Protein 3OZQ (pdb70)

Solvent-accessible surface area: 16164 Å² total; per-residue (Å²): 29,42,136,119,153,132,93,14,22,91,12,2,33,66,14,0,13,46,0,0,81,16,0,39,138,63,33,160,28,29,0,1,0,0,0,1,1,6,5,2,2,2,1,0,1,4,23,0,4,120,58,101,3,14,80,33,0,72,106,14,11,152,11,38,45,66,73,97,46,0,44,24,10,0,95,57,12,39,65,83,9,91,50,174,72,2,46,19,51,40,1,6,0,0,0,0,55,65,107,50,88,11,99,142,139,7,59,121,35,0,91,92,22,2,41,10,59,7,64,48,12,67,8,86,112,84,100,96,2,3,152,77,0,14,52,35,0,36,100,77,0,89,115,95,1,83,105,6,2,75,36,142,56,1,68,132,110,4,48,0,0,1,0,1,0,0,5,6,36,0,64,2,96,43,34,4,26,78,119,106,32,140,109,16,78,0,41,60,29,72,205,89,80,35,99,2,49,6,0,42,12,77,123,45,130,3,31,1,63,66,14,160,114,10,74,1,53,1,1,28,3,24,3,62,41,61,2,5,0,0,0,0,10,4,71,122,54,102,9,14,102,52,1,13,79,63,1,76,101,0,9,86,118,43,121,38,81,126,59,53,0,31,2,6,2,1,65,8,127,8,104,7,65,5,65,0,59,108,3,3,76,135,51,25,0,99,55,0,16,29,132,104,0,18,3,24,13,0,1,15,125,125,36,45,1,5,1,20,28,6,17,1,30,1,11,8,45,1,23,27,19,0,0,41,16,84,106,59,128,147,139,103,202,155,34,72,93,1,78,3,33,10,8,0,0,0,7,0,42,1,122,48,6,2,0,3,0,0,16,0,28,50,18,150

InterPro domains:
  IPR000215 Serpin family [PTHR11461] (23-386)
  IPR023795 Serpin, conserved site [PS00284] (363-373)
  IPR023796 Serpin domain [PF00079] (27-386)
  IPR023796 Serpin domain [SM00093] (33-388)
  IPR036186 Serpin superfamily [SSF56574] (22-386)
  IPR042178 Serpin superfamily, domain 1 [G3DSA:3.30.497.10] (51-331)
  IPR042185 Serpin superfamily, domain 2 [G3DSA:2.30.39.10] (26-332)
  IPR042185 Serpin superfamily, domain 2 [G3DSA:2.30.39.10] (349-389)

CATH classification: 2.30.39.10 (+1 more: 3.30.497.10)

Structure (mmCIF, N/CA/C/O backbone):
data_3OZQ
#
_entry.id   3OZQ
#
_cell.length_a   66.061
_cell.length_b   42.561
_cell.length_c   66.178
_cell.angle_alpha   90.00
_cell.angle_beta   105.16
_cell.angle_gamma   90.00
#
_symmetry.space_group_name_H-M   'P 1 21 1'
#
loop_
_entity.id
_entity.type
_entity.pdbx_description
1 polymer Serpin48
2 water water
#
loop_
_atom_site.group_PDB
_atom_site.id
_atom_site.type_symbol
_atom_site.label_atom_id
_atom_site.label_alt_id
_atom_site.label_comp_id
_atom_site.label_asym_id
_atom_site.label_entity_id
_atom_site.label_seq_id
_atom_site.pdbx_PDB_ins_code
_atom_site.Cartn_x
_atom_site.Cartn_y
_atom_site.Cartn_z
_atom_site.occupancy
_atom_site.B_iso_or_equiv
_atom_site.auth_seq_id
_atom_site.auth_comp_id
_atom_site.auth_asym_id
_atom_site.auth_atom_id
_atom_site.pdbx_PDB_model_num
ATOM 1 N N . GLY A 1 1 ? 3.561 -489.734 -2.144 1.00 67.72 14 GLY A N 1
ATOM 2 C CA . GLY A 1 1 ? 2.564 -490.393 -1.321 1.00 60.09 14 GLY A CA 1
ATOM 3 C C . GLY A 1 1 ? 1.459 -490.935 -2.194 1.00 60.09 14 GLY A C 1
ATOM 4 O O . GLY A 1 1 ? 1.479 -492.112 -2.550 1.00 59.24 14 GLY A O 1
ATOM 5 N N . HIS A 1 2 ? 0.482 -490.082 -2.506 1.00 53.65 15 HIS A N 1
ATOM 6 C CA . HIS A 1 2 ? -0.335 -490.280 -3.695 1.00 63.10 15 HIS A CA 1
ATOM 7 C C . HIS A 1 2 ? 0.203 -489.436 -4.868 1.00 63.28 15 HIS A C 1
ATOM 8 O O . HIS A 1 2 ? 0.543 -488.261 -4.725 1.00 65.79 15 HIS A O 1
ATOM 15 N N . MET A 1 3 ? 0.227 -490.053 -6.037 1.00 62.77 16 MET A N 1
ATOM 16 C CA . MET A 1 3 ? 1.207 -489.755 -7.067 1.00 62.64 16 MET A CA 1
ATOM 17 C C . MET A 1 3 ? 0.746 -488.870 -8.218 1.00 65.39 16 MET A C 1
ATOM 18 O O . MET A 1 3 ? 1.574 -488.430 -9.021 1.00 63.35 16 MET A O 1
ATOM 23 N N . GLU A 1 4 ? -0.555 -488.607 -8.307 1.00 64.88 17 GLU A N 1
ATOM 24 C CA . GLU A 1 4 ? -1.088 -487.844 -9.434 1.00 65.38 17 GLU A CA 1
ATOM 25 C C . GLU A 1 4 ? -0.318 -486.551 -9.678 1.00 74.14 17 GLU A C 1
ATOM 26 O O . GLU A 1 4 ? -0.426 -485.951 -10.746 1.00 75.50 17 GLU A O 1
ATOM 32 N N . ASP A 1 5 ? 0.461 -486.136 -8.682 1.00 78.51 18 ASP A N 1
ATOM 33 C CA . ASP A 1 5 ? 1.346 -484.979 -8.805 1.00 79.17 18 ASP A CA 1
ATOM 34 C C . ASP A 1 5 ? 2.274 -484.856 -7.601 1.00 77.26 18 ASP A C 1
ATOM 35 O O . ASP A 1 5 ? 3.481 -485.076 -7.709 1.00 76.62 18 ASP A O 1
ATOM 40 N N . GLN A 1 9 ? 9.086 -485.015 -3.735 1.00 76.58 22 GLN A N 1
ATOM 41 C CA . GLN A 1 9 ? 7.678 -484.953 -3.363 1.00 77.52 22 GLN A CA 1
ATOM 42 C C . GLN A 1 9 ? 7.428 -483.678 -2.577 1.00 75.62 22 GLN A C 1
ATOM 43 O O . GLN A 1 9 ? 8.362 -483.099 -2.020 1.00 76.14 22 GLN A O 1
ATOM 49 N N . GLU A 1 10 ? 6.168 -483.264 -2.492 1.00 73.63 23 GLU A N 1
ATOM 50 C CA . GLU A 1 10 ? 5.856 -481.984 -1.874 1.00 72.68 23 GLU A CA 1
ATOM 51 C C . GLU A 1 10 ? 5.206 -482.092 -0.501 1.00 71.71 23 GLU A C 1
ATOM 52 O O . GLU A 1 10 ? 4.833 -481.075 0.095 1.00 72.46 23 GLU A O 1
ATOM 58 N N . PHE A 1 11 ? 5.041 -483.309 0.005 1.00 67.47 24 PHE A N 1
ATOM 59 C CA . PHE A 1 11 ? 4.716 -483.437 1.421 1.00 65.78 24 PHE A CA 1
ATOM 60 C C . PHE A 1 11 ? 6.014 -483.401 2.226 1.00 61.65 24 PHE A C 1
ATOM 61 O O . PHE A 1 11 ? 6.115 -482.657 3.205 1.00 59.41 24 PHE A O 1
ATOM 69 N N . PRO A 1 12 ? 7.013 -484.199 1.810 1.00 60.71 25 PRO A N 1
ATOM 70 C CA . PRO A 1 12 ? 8.350 -484.056 2.387 1.00 60.27 25 PRO A CA 1
ATOM 71 C C . PRO A 1 12 ? 8.799 -482.606 2.306 1.00 59.14 25 PRO A C 1
ATOM 72 O O . PRO A 1 12 ? 9.473 -482.107 3.204 1.00 54.53 25 PRO A O 1
ATOM 76 N N . ASN A 1 13 ? 8.395 -481.930 1.239 1.00 61.08 26 ASN A N 1
ATOM 77 C CA . ASN A 1 13 ? 8.765 -480.539 1.026 1.00 62.17 26 ASN A CA 1
ATOM 78 C C . ASN A 1 13 ? 8.015 -479.579 1.954 1.00 58.90 26 ASN A C 1
ATOM 79 O O . ASN A 1 13 ? 8.582 -478.590 2.420 1.00 58.40 26 ASN A O 1
ATOM 84 N N . ALA A 1 14 ? 6.742 -479.867 2.219 1.00 56.61 27 ALA A N 1
ATOM 85 C CA . ALA A 1 14 ? 5.934 -479.015 3.092 1.00 56.07 27 ALA A CA 1
ATOM 86 C C . ALA A 1 14 ? 6.418 -479.061 4.540 1.00 49.19 27 ALA A C 1
ATOM 87 O O . ALA A 1 14 ? 6.376 -478.059 5.250 1.00 47.80 27 ALA A O 1
ATOM 89 N N . VAL A 1 15 ? 6.878 -480.231 4.965 1.00 48.90 28 VAL A N 1
ATOM 90 C CA . VAL A 1 15 ? 7.431 -480.409 6.298 1.00 43.64 28 VAL A CA 1
ATOM 91 C C . VAL A 1 15 ? 8.688 -479.556 6.472 1.00 47.72 28 VAL A C 1
ATOM 92 O O . VAL A 1 15 ? 8.870 -478.885 7.498 1.00 42.81 28 VAL A O 1
ATOM 96 N N . ASN A 1 16 ? 9.548 -479.585 5.460 1.00 40.80 29 ASN A N 1
ATOM 97 C CA . ASN A 1 16 ? 10.817 -478.874 5.521 1.00 44.78 29 ASN A CA 1
ATOM 98 C C . ASN A 1 16 ? 10.634 -477.374 5.630 1.00 44.75 29 ASN A C 1
ATOM 99 O O . ASN A 1 16 ? 11.417 -476.704 6.293 1.00 45.48 29 ASN A O 1
ATOM 104 N N . SER A 1 17 ? 9.599 -476.840 4.991 1.00 45.65 30 SER A N 1
ATOM 105 C CA . SER A 1 17 ? 9.330 -475.414 5.113 1.00 43.75 30 SER A CA 1
ATOM 106 C C . SER A 1 17 ? 8.587 -475.109 6.420 1.00 43.65 30 SER A C 1
ATOM 107 O O . SER A 1 17 ? 8.706 -474.013 6.975 1.00 43.92 30 SER A O 1
ATOM 110 N N . PHE A 1 18 ? 7.834 -476.091 6.905 1.00 40.31 31 PHE A N 1
ATOM 111 C CA . PHE A 1 18 ? 7.133 -475.995 8.186 1.00 44.45 31 PHE A CA 1
ATOM 112 C C . PHE A 1 18 ? 8.146 -475.926 9.323 1.00 39.37 31 PHE A C 1
ATOM 113 O O . PHE A 1 18 ? 7.934 -475.248 10.332 1.00 37.22 31 PHE A O 1
ATOM 121 N N . THR A 1 19 ? 9.265 -476.617 9.131 1.00 40.38 32 THR A N 1
ATOM 122 C CA . THR A 1 19 ? 10.259 -476.805 10.188 1.00 37.52 32 THR A CA 1
ATOM 123 C C . THR A 1 19 ? 10.826 -475.505 10.766 1.00 37.16 32 THR A C 1
ATOM 124 O O . THR A 1 19 ? 10.799 -475.308 11.988 1.00 34.09 32 THR A O 1
ATOM 128 N N . PRO A 1 20 ? 11.333 -474.610 9.900 1.00 37.68 33 PRO A N 1
ATOM 129 C CA . PRO A 1 20 ? 11.860 -473.336 10.399 1.00 38.45 33 PRO A CA 1
ATOM 130 C C . PRO A 1 20 ? 10.788 -472.463 11.021 1.00 43.01 33 PRO A C 1
ATOM 131 O O . PRO A 1 20 ? 11.101 -471.732 11.956 1.00 43.62 33 PRO A O 1
ATOM 135 N N . SER A 1 21 ? 9.558 -472.530 10.511 1.00 39.76 34 SER A N 1
ATOM 136 C CA . SER A 1 21 ? 8.468 -471.763 11.092 1.00 43.01 34 SER A CA 1
ATOM 137 C C . SER A 1 21 ? 8.218 -472.253 12.511 1.00 42.90 34 SER A C 1
ATOM 138 O O . SER A 1 21 ? 8.030 -471.459 13.418 1.00 42.08 34 SER A O 1
ATOM 141 N N . VAL A 1 22 ? 8.226 -473.569 12.696 1.00 39.98 35 VAL A N 1
ATOM 142 C CA . VAL A 1 22 ? 8.063 -474.137 14.029 1.00 37.61 35 VAL A CA 1
ATOM 143 C C . VAL A 1 22 ? 9.214 -473.753 14.957 1.00 38.19 35 VAL A C 1
ATOM 144 O O . VAL A 1 22 ? 8.983 -473.313 16.088 1.00 38.38 35 VAL A O 1
ATOM 148 N N . TYR A 1 23 ? 10.451 -473.894 14.469 1.00 37.38 36 TYR A N 1
ATOM 149 C CA . TYR A 1 23 ? 11.633 -473.565 15.256 1.00 38.75 36 TYR A CA 1
ATOM 150 C C . TYR A 1 23 ? 11.515 -472.131 15.778 1.00 43.15 36 TYR A C 1
ATOM 151 O O . TYR A 1 23 ? 11.721 -471.875 16.966 1.00 37.20 36 TYR A O 1
ATOM 160 N N . LYS A 1 24 ? 11.162 -471.202 14.891 1.00 40.99 37 LYS A N 1
ATOM 161 C CA . LYS A 1 24 ? 11.081 -469.782 15.249 1.00 42.10 37 LYS A CA 1
ATOM 162 C C . LYS A 1 24 ? 10.096 -469.547 16.377 1.00 42.88 37 LYS A C 1
ATOM 163 O O . LYS A 1 24 ? 10.321 -468.721 17.254 1.00 46.30 37 LYS A O 1
ATOM 169 N N . GLU A 1 25 ? 8.993 -470.280 16.351 1.00 41.69 38 GLU A N 1
ATOM 170 C CA . GLU A 1 25 ? 8.003 -470.177 17.411 1.00 42.24 38 GLU A CA 1
ATOM 171 C C . GLU A 1 25 ? 8.511 -470.785 18.715 1.00 41.28 38 GLU A C 1
ATOM 172 O O . GLU A 1 25 ? 8.420 -470.164 19.772 1.00 43.38 38 GLU A O 1
ATOM 178 N N . VAL A 1 26 ? 9.060 -471.994 18.641 1.00 38.82 39 VAL A N 1
ATOM 179 C CA . VAL A 1 26 ? 9.490 -472.686 19.857 1.00 42.39 39 VAL A CA 1
ATOM 180 C C . VAL A 1 26 ? 10.538 -471.889 20.624 1.00 41.26 39 VAL A C 1
ATOM 181 O O . VAL A 1 26 ? 10.516 -471.842 21.855 1.00 44.91 39 VAL A O 1
ATOM 185 N N . LEU A 1 27 ? 11.443 -471.265 19.878 1.00 40.61 40 LEU A N 1
ATOM 186 C CA . LEU A 1 27 ? 12.444 -470.359 20.421 1.00 43.68 40 LEU A CA 1
ATOM 187 C C . LEU A 1 27 ? 11.871 -469.399 21.450 1.00 46.37 40 LEU A C 1
ATOM 188 O O . LEU A 1 27 ? 12.501 -469.127 22.470 1.00 53.80 40 LEU A O 1
ATOM 193 N N . LYS A 1 28 ? 10.687 -468.867 21.161 1.00 44.73 41 LYS A N 1
ATOM 194 C CA . LYS A 1 28 ? 10.069 -467.844 21.995 1.00 47.66 41 LYS A CA 1
ATOM 195 C C . LYS A 1 28 ? 9.909 -468.293 23.435 1.00 51.93 41 LYS A C 1
ATOM 196 O O . LYS A 1 28 ? 10.053 -467.496 24.356 1.00 57.51 41 LYS A O 1
ATOM 202 N N . THR A 1 29 ? 9.611 -469.571 23.624 1.00 47.39 42 THR A N 1
ATOM 203 C CA . THR A 1 29 ? 9.360 -470.099 24.956 1.00 49.68 42 THR A CA 1
ATOM 204 C C . THR A 1 29 ? 10.552 -470.898 25.492 1.00 49.23 42 THR A C 1
ATOM 205 O O . THR A 1 29 ? 10.709 -471.060 26.702 1.00 50.65 42 THR A O 1
ATOM 209 N N . GLU A 1 30 ? 11.395 -471.398 24.598 1.00 41.79 43 GLU A N 1
ATOM 210 C CA . GLU A 1 30 ? 12.596 -472.113 25.035 1.00 47.37 43 GLU A CA 1
ATOM 211 C C . GLU A 1 30 ? 13.809 -471.176 25.109 1.00 49.83 43 GLU A C 1
ATOM 212 O O . GLU A 1 30 ? 14.135 -470.489 24.141 1.00 56.52 43 GLU A O 1
ATOM 218 N N . LYS A 1 31 ? 14.469 -471.152 26.260 1.00 45.65 44 LYS A N 1
ATOM 219 C CA . LYS A 1 31 ? 15.548 -470.199 26.507 1.00 52.67 44 LYS A CA 1
ATOM 220 C C . LYS A 1 31 ? 16.958 -470.799 26.439 1.00 52.83 44 LYS A C 1
ATOM 221 O O . LYS A 1 31 ? 17.947 -470.080 26.533 1.00 53.89 44 LYS A O 1
ATOM 227 N N . ALA A 1 32 ? 17.043 -472.114 26.299 1.00 45.37 45 ALA A N 1
ATOM 228 C CA . ALA A 1 32 ? 18.323 -472.786 26.185 1.00 42.03 45 ALA A CA 1
ATOM 229 C C . ALA A 1 32 ? 18.214 -473.871 25.120 1.00 37.52 45 ALA A C 1
ATOM 230 O O . ALA A 1 32 ? 17.763 -473.603 24.006 1.00 41.39 45 ALA A O 1
ATOM 232 N N . ASN A 1 33 ? 18.621 -475.090 25.441 1.00 37.06 46 ASN A N 1
ATOM 233 C CA . ASN A 1 33 ? 18.536 -476.152 24.452 1.00 37.35 46 ASN A CA 1
ATOM 234 C C . ASN A 1 33 ? 17.084 -476.532 24.217 1.00 34.23 46 ASN A C 1
ATOM 235 O O . ASN A 1 33 ? 16.245 -476.437 25.117 1.00 35.77 46 ASN A O 1
ATOM 240 N N . PHE A 1 34 ? 16.778 -476.930 22.986 1.00 34.30 47 PHE A N 1
ATOM 241 C CA . PHE A 1 34 ? 15.516 -477.589 22.733 1.00 28.53 47 PHE A CA 1
ATOM 242 C C . PHE A 1 34 ? 15.584 -478.565 21.550 1.00 29.94 47 PHE A C 1
ATOM 243 O O . PHE A 1 34 ? 16.540 -478.555 20.741 1.00 27.02 47 PHE A O 1
ATOM 251 N N . LEU A 1 35 ? 14.557 -479.412 21.496 1.00 30.14 48 LEU A N 1
ATOM 252 C CA . LEU A 1 35 ? 14.365 -480.395 20.436 1.00 34.34 48 LEU A CA 1
ATOM 253 C C . LEU A 1 35 ? 12.882 -480.380 20.080 1.00 31.97 48 LEU A C 1
ATOM 254 O O . LEU A 1 35 ? 12.033 -480.341 20.969 1.00 30.00 48 LEU A O 1
ATOM 259 N N . VAL A 1 36 ? 12.578 -480.372 18.781 1.00 29.81 49 VAL A N 1
ATOM 260 C CA . VAL A 1 36 ? 11.208 -480.391 18.302 1.00 27.77 49 VAL A CA 1
ATOM 261 C C . VAL A 1 36 ? 11.081 -481.224 17.021 1.00 27.70 49 VAL A C 1
ATOM 262 O O . VAL A 1 36 ? 12.028 -481.316 16.237 1.00 26.21 49 VAL A O 1
ATOM 266 N N . SER A 1 37 ? 9.923 -481.863 16.844 1.00 28.80 50 SER A N 1
ATOM 267 C CA . SER A 1 37 ? 9.618 -482.562 15.604 1.00 32.52 50 SER A CA 1
ATOM 268 C C . SER A 1 37 ? 8.434 -481.910 14.906 1.00 28.93 50 SER A C 1
ATOM 269 O O . SER A 1 37 ? 7.277 -482.277 15.143 1.00 30.57 50 SER A O 1
ATOM 272 N N . PRO A 1 38 ? 8.715 -480.924 14.047 1.00 30.97 51 PRO A N 1
ATOM 273 C CA . PRO A 1 38 ? 7.608 -480.361 13.260 1.00 31.07 51 PRO A CA 1
ATOM 274 C C . PRO A 1 38 ? 6.911 -481.441 12.427 1.00 31.44 51 PRO A C 1
ATOM 275 O O . PRO A 1 38 ? 5.669 -481.454 12.309 1.00 31.84 51 PRO A O 1
ATOM 279 N N . PHE A 1 39 ? 7.692 -482.365 11.882 1.00 32.73 52 PHE A N 1
ATOM 280 C CA . PHE A 1 39 ? 7.117 -483.456 11.091 1.00 29.47 52 PHE A CA 1
ATOM 281 C C . PHE A 1 39 ? 6.065 -484.239 11.872 1.00 32.46 52 PHE A C 1
ATOM 282 O O . PHE A 1 39 ? 4.927 -484.390 11.423 1.00 30.42 52 PHE A O 1
ATOM 290 N N . SER A 1 40 ? 6.442 -484.745 13.049 1.00 31.70 53 SER A N 1
ATOM 291 C CA . SER A 1 40 ? 5.532 -485.600 13.805 1.00 29.35 53 SER A CA 1
ATOM 292 C C . SER A 1 40 ? 4.259 -484.842 14.219 1.00 30.78 53 SER A C 1
ATOM 293 O O . SER A 1 40 ? 3.133 -485.348 14.083 1.00 29.20 53 SER A O 1
ATOM 296 N N . ALA A 1 41 ? 4.442 -483.625 14.721 1.00 31.67 54 ALA A N 1
ATOM 297 C CA . ALA A 1 41 ? 3.316 -482.782 15.066 1.00 31.98 54 ALA A CA 1
ATOM 298 C C . ALA A 1 41 ? 2.409 -482.652 13.837 1.00 33.30 54 ALA A C 1
ATOM 299 O O . ALA A 1 41 ? 1.177 -482.715 13.942 1.00 32.45 54 ALA A O 1
ATOM 301 N N . ALA A 1 42 ? 3.028 -482.475 12.673 1.00 31.90 55 ALA A N 1
ATOM 302 C CA . ALA A 1 42 ? 2.293 -482.289 11.426 1.00 33.10 55 ALA A CA 1
ATOM 303 C C . ALA A 1 42 ? 1.424 -483.498 11.095 1.00 32.64 55 ALA A C 1
ATOM 304 O O . ALA A 1 42 ? 0.282 -483.346 10.681 1.00 31.67 55 ALA A O 1
ATOM 306 N N . THR A 1 43 ? 1.954 -484.703 11.275 1.00 30.28 56 THR A N 1
ATOM 307 C CA . THR A 1 43 ? 1.138 -485.886 11.024 1.00 33.17 56 THR A CA 1
ATOM 308 C C . THR A 1 43 ? -0.043 -486.036 12.009 1.00 34.49 56 THR A C 1
ATOM 309 O O . THR A 1 43 ? -1.103 -486.579 11.674 1.00 32.64 56 THR A O 1
ATOM 313 N N . LEU A 1 44 ? 0.151 -485.581 13.239 1.00 30.58 57 LEU A N 1
ATOM 314 C CA . LEU A 1 44 ? -0.908 -485.676 14.228 1.00 34.03 57 LEU A CA 1
ATOM 315 C C . LEU A 1 44 ? -2.000 -484.671 13.900 1.00 33.14 57 LEU A C 1
ATOM 316 O O . LEU A 1 44 ? -3.195 -484.989 13.893 1.00 32.85 57 LEU A O 1
ATOM 321 N N . LEU A 1 45 ? -1.585 -483.457 13.579 1.00 34.88 58 LEU A N 1
ATOM 322 C CA . LEU A 1 45 ? -2.537 -482.424 13.219 1.00 34.00 58 LEU A CA 1
ATOM 323 C C . LEU A 1 45 ? -3.299 -482.804 11.936 1.00 39.58 58 LEU A C 1
ATOM 324 O O . LEU A 1 45 ? -4.463 -482.443 11.759 1.00 35.15 58 LEU A O 1
ATOM 329 N N . ALA A 1 46 ? -2.627 -483.512 11.028 1.00 37.94 59 ALA A N 1
ATOM 330 C CA . ALA A 1 46 ? -3.297 -484.020 9.836 1.00 37.41 59 ALA A CA 1
ATOM 331 C C . ALA A 1 46 ? -4.385 -485.050 10.213 1.00 38.68 59 ALA A C 1
ATOM 332 O O . ALA A 1 46 ? -5.453 -485.081 9.614 1.00 37.33 59 ALA A O 1
ATOM 334 N N . LEU A 1 47 ? -4.111 -485.888 11.210 1.00 36.88 60 LEU A N 1
ATOM 335 C CA . LEU A 1 47 ? -5.110 -486.815 11.712 1.00 37.17 60 LEU A CA 1
ATOM 336 C C . LEU A 1 47 ? -6.296 -486.011 12.213 1.00 40.78 60 LEU A C 1
ATOM 337 O O . LEU A 1 47 ? -7.442 -486.259 11.822 1.00 40.73 60 LEU A O 1
ATOM 342 N N . ALA A 1 48 ? -6.018 -485.044 13.081 1.00 37.86 61 ALA A N 1
ATOM 343 C CA . ALA A 1 48 ? -7.054 -484.143 13.576 1.00 39.01 61 ALA A CA 1
ATOM 344 C C . ALA A 1 48 ? -7.863 -483.540 12.428 1.00 42.06 61 ALA A C 1
ATOM 345 O O . ALA A 1 48 ? -9.111 -483.564 12.428 1.00 36.76 61 ALA A O 1
ATOM 347 N N . GLN A 1 49 ? -7.137 -482.978 11.469 1.00 35.91 62 GLN A N 1
ATOM 348 C CA . GLN A 1 49 ? -7.725 -482.315 10.312 1.00 40.49 62 GLN A CA 1
ATOM 349 C C . GLN A 1 49 ? -8.735 -483.229 9.624 1.00 40.43 62 GLN A C 1
ATOM 350 O O . GLN A 1 49 ? -9.777 -482.780 9.147 1.00 43.56 62 GLN A O 1
ATOM 356 N N . SER A 1 50 ? -8.449 -484.522 9.598 1.00 36.08 63 SER A N 1
ATOM 357 C CA . SER A 1 50 ? -9.331 -485.430 8.897 1.00 38.96 63 SER A CA 1
ATOM 358 C C . SER A 1 50 ? -10.700 -485.577 9.569 1.00 46.79 63 SER A C 1
ATOM 359 O O . SER A 1 50 ? -11.671 -485.973 8.916 1.00 41.15 63 SER A O 1
ATOM 362 N N . GLY A 1 51 ? -10.762 -485.267 10.865 1.00 41.03 64 GLY A N 1
ATOM 363 C CA . GLY A 1 51 ? -11.995 -485.358 11.630 1.00 39.35 64 GLY A CA 1
ATOM 364 C C . GLY A 1 51 ? -12.694 -484.024 11.758 1.00 40.48 64 GLY A C 1
ATOM 365 O O . GLY A 1 51 ? -13.714 -483.913 12.441 1.00 39.00 64 GLY A O 1
ATOM 366 N N . CYS A 1 52 ? -12.136 -483.010 11.110 1.00 34.32 65 CYS A N 1
ATOM 367 C CA . CYS A 1 52 ? -12.693 -481.661 11.116 1.00 41.11 65 CYS A CA 1
ATOM 368 C C . CYS A 1 52 ? -13.483 -481.407 9.841 1.00 46.03 65 CYS A C 1
ATOM 369 O O . CYS A 1 52 ? -13.453 -482.213 8.912 1.00 47.35 65 CYS A O 1
ATOM 372 N N . ARG A 1 53 ? -14.158 -480.262 9.785 1.00 45.85 66 ARG A N 1
ATOM 373 C CA . ARG A 1 53 ? -14.999 -479.930 8.646 1.00 44.56 66 ARG A CA 1
ATOM 374 C C . ARG A 1 53 ? -14.962 -478.448 8.337 1.00 46.98 66 ARG A C 1
ATOM 375 O O . ARG A 1 53 ? -14.576 -477.638 9.173 1.00 45.28 66 ARG A O 1
ATOM 383 N N . GLY A 1 54 ? -15.379 -478.097 7.126 1.00 47.97 67 GLY A N 1
ATOM 384 C CA . GLY A 1 54 ? -15.551 -476.709 6.749 1.00 44.90 67 GLY A CA 1
ATOM 385 C C . GLY A 1 54 ? -14.306 -475.869 6.850 1.00 46.66 67 GLY A C 1
ATOM 386 O O . GLY A 1 54 ? -13.234 -476.277 6.419 1.00 51.57 67 GLY A O 1
ATOM 387 N N . ASP A 1 55 ? -14.442 -474.676 7.409 1.00 48.27 68 ASP A N 1
ATOM 388 C CA . ASP A 1 55 ? -13.301 -473.778 7.500 1.00 47.99 68 ASP A CA 1
ATOM 389 C C . ASP A 1 55 ? -12.265 -474.260 8.532 1.00 53.38 68 ASP A C 1
ATOM 390 O O . ASP A 1 55 ? -11.061 -474.050 8.352 1.00 48.07 68 ASP A O 1
ATOM 395 N N . THR A 1 56 ? -12.736 -474.913 9.594 1.00 43.06 69 THR A N 1
ATOM 396 C CA . THR A 1 56 ? -11.849 -475.581 10.551 1.00 47.73 69 THR A CA 1
ATOM 397 C C . THR A 1 56 ? -10.806 -476.451 9.851 1.00 47.59 69 THR A C 1
ATOM 398 O O . THR A 1 56 ? -9.606 -476.201 9.958 1.00 46.26 69 THR A O 1
ATOM 402 N N . ALA A 1 57 ? -11.268 -477.476 9.143 1.00 47.83 70 ALA A N 1
ATOM 403 C CA . ALA A 1 57 ? -10.360 -478.411 8.487 1.00 47.96 70 ALA A CA 1
ATOM 404 C C . ALA A 1 57 ? -9.526 -477.729 7.412 1.00 54.50 70 ALA A C 1
ATOM 405 O O . ALA A 1 57 ? -8.368 -478.096 7.181 1.00 51.01 70 ALA A O 1
ATOM 407 N N . GLU A 1 58 ? -10.121 -476.737 6.759 1.00 55.90 71 GLU A N 1
ATOM 408 C CA . GLU A 1 58 ? -9.464 -476.042 5.660 1.00 57.47 71 GLU A CA 1
ATOM 409 C C . GLU A 1 58 ? -8.291 -475.197 6.145 1.00 53.59 71 GLU A C 1
ATOM 410 O O . GLU A 1 58 ? -7.255 -475.131 5.491 1.00 55.66 71 GLU A O 1
ATOM 416 N N . GLU A 1 59 ? -8.467 -474.537 7.285 1.00 54.13 72 GLU A N 1
ATOM 417 C CA . GLU A 1 59 ? -7.389 -473.786 7.914 1.00 49.53 72 GLU A CA 1
ATOM 418 C C . GLU A 1 59 ? -6.193 -474.693 8.151 1.00 51.34 72 GLU A C 1
ATOM 419 O O . GLU A 1 59 ? -5.095 -474.422 7.671 1.00 53.78 72 GLU A O 1
ATOM 425 N N . ILE A 1 60 ? -6.405 -475.780 8.886 1.00 51.18 73 ILE A N 1
ATOM 426 C CA . ILE A 1 60 ? -5.321 -476.719 9.173 1.00 44.89 73 ILE A CA 1
ATOM 427 C C . ILE A 1 60 ? -4.599 -477.095 7.887 1.00 50.25 73 ILE A C 1
ATOM 428 O O . ILE A 1 60 ? -3.368 -477.214 7.857 1.00 44.91 73 ILE A O 1
ATOM 433 N N . ARG A 1 61 ? -5.368 -477.269 6.819 1.00 47.45 74 ARG A N 1
ATOM 434 C CA . ARG A 1 61 ? -4.798 -477.637 5.528 1.00 55.73 74 ARG A CA 1
ATOM 435 C C . ARG A 1 61 ? -3.906 -476.515 5.001 1.00 51.24 74 ARG A C 1
ATOM 436 O O . ARG A 1 61 ? -2.821 -476.763 4.482 1.00 53.42 74 ARG A O 1
ATOM 444 N N . GLN A 1 62 ? -4.391 -475.286 5.146 1.00 53.16 75 GLN A N 1
ATOM 445 C CA . GLN A 1 62 ? -3.703 -474.081 4.707 1.00 50.19 75 GLN A CA 1
ATOM 446 C C . GLN A 1 62 ? -2.373 -473.933 5.417 1.00 54.31 75 GLN A C 1
ATOM 447 O O . GLN A 1 62 ? -1.369 -473.614 4.783 1.00 57.35 75 GLN A O 1
ATOM 453 N N . VAL A 1 63 ? -2.351 -474.159 6.730 1.00 51.52 76 VAL A N 1
ATOM 454 C CA . VAL A 1 63 ? -1.108 -473.968 7.484 1.00 52.72 76 VAL A CA 1
ATOM 455 C C . VAL A 1 63 ? -0.103 -475.095 7.257 1.00 49.08 76 VAL A C 1
ATOM 456 O O . VAL A 1 63 ? 1.101 -474.866 7.212 1.00 50.09 76 VAL A O 1
ATOM 460 N N . LEU A 1 64 ? -0.594 -476.313 7.095 1.00 45.77 77 LEU A N 1
ATOM 461 C CA . LEU A 1 64 ? 0.306 -477.405 6.795 1.00 52.77 77 LEU A CA 1
ATOM 462 C C . LEU A 1 64 ? 0.782 -477.249 5.359 1.00 57.17 77 LEU A C 1
ATOM 463 O O . LEU A 1 64 ? 1.599 -478.039 4.882 1.00 57.91 77 LEU A O 1
ATOM 468 N N . HIS A 1 65 ? 0.290 -476.194 4.701 1.00 55.39 78 HIS A N 1
ATOM 469 C CA . HIS A 1 65 ? 0.494 -475.976 3.269 1.00 59.04 78 HIS A CA 1
ATOM 470 C C . HIS A 1 65 ? 0.443 -477.349 2.598 1.00 59.62 78 HIS A C 1
ATOM 471 O O . HIS A 1 65 ? 1.199 -477.653 1.676 1.00 60.10 78 HIS A O 1
ATOM 478 N N . PHE A 1 66 ? -0.472 -478.168 3.109 1.00 53.12 79 PHE A N 1
ATOM 479 C CA . PHE A 1 66 ? -0.732 -479.522 2.625 1.00 61.06 79 PHE A CA 1
ATOM 480 C C . PHE A 1 66 ? -1.744 -479.545 1.474 1.00 64.30 79 PHE A C 1
ATOM 481 O O . PHE A 1 66 ? -2.511 -478.600 1.295 1.00 65.06 79 PHE A O 1
ATOM 489 N N . VAL A 1 67 ? -1.758 -480.639 0.716 1.00 64.83 80 VAL A N 1
ATOM 490 C CA . VAL A 1 67 ? -2.542 -480.713 -0.522 1.00 71.11 80 VAL A CA 1
ATOM 491 C C . VAL A 1 67 ? -4.050 -480.855 -0.304 1.00 73.18 80 VAL A C 1
ATOM 492 O O . VAL A 1 67 ? -4.506 -481.355 0.729 1.00 69.74 80 VAL A O 1
ATOM 496 N N . GLY A 1 68 ? -4.816 -480.429 -1.305 1.00 75.23 81 GLY A N 1
ATOM 497 C CA . GLY A 1 68 ? -6.262 -480.379 -1.206 1.00 71.41 81 GLY A CA 1
ATOM 498 C C . GLY A 1 68 ? -6.962 -481.716 -1.066 1.00 74.31 81 GLY A C 1
ATOM 499 O O . GLY A 1 68 ? -7.756 -481.910 -0.144 1.00 79.75 81 GLY A O 1
ATOM 500 N N . ASP A 1 69 ? -6.675 -482.642 -1.976 1.00 74.46 82 ASP A N 1
ATOM 501 C CA . ASP A 1 69 ? -7.434 -483.891 -2.051 1.00 76.70 82 ASP A CA 1
ATOM 502 C C . ASP A 1 69 ? -7.160 -484.798 -0.854 1.00 74.21 82 ASP A C 1
ATOM 503 O O . ASP A 1 69 ? -6.021 -484.902 -0.392 1.00 74.12 82 ASP A O 1
ATOM 508 N N . ARG A 1 70 ? -8.206 -485.455 -0.358 1.00 74.37 83 ARG A N 1
ATOM 509 C CA . ARG A 1 70 ? -8.086 -486.275 0.847 1.00 72.15 83 ARG A CA 1
ATOM 510 C C . ARG A 1 70 ? -7.466 -487.654 0.631 1.00 70.81 83 ARG A C 1
ATOM 511 O O . ARG A 1 70 ? -6.839 -488.202 1.534 1.00 69.45 83 ARG A O 1
ATOM 519 N N . GLU A 1 71 ? -7.634 -488.219 -0.558 1.00 71.68 84 GLU A N 1
ATOM 520 C CA . GLU A 1 71 ? -6.933 -489.455 -0.871 1.00 73.73 84 GLU A CA 1
ATOM 521 C C . GLU A 1 71 ? -5.445 -489.156 -0.967 1.00 68.70 84 GLU A C 1
ATOM 522 O O . GLU A 1 71 ? -4.608 -489.972 -0.577 1.00 67.88 84 GLU A O 1
ATOM 528 N N . LYS A 1 72 ? -5.119 -487.973 -1.479 1.00 67.84 85 LYS A N 1
ATOM 529 C CA . LYS A 1 72 ? -3.728 -487.564 -1.622 1.00 65.76 85 LYS A CA 1
ATOM 530 C C . LYS A 1 72 ? -3.085 -487.296 -0.260 1.00 61.69 85 LYS A C 1
ATOM 531 O O . LYS A 1 72 ? -2.097 -487.927 0.100 1.00 60.18 85 LYS A O 1
ATOM 537 N N . ALA A 1 73 ? -3.649 -486.362 0.496 1.00 62.30 86 ALA A N 1
ATOM 538 C CA . ALA A 1 73 ? -3.151 -486.083 1.837 1.00 62.05 86 ALA A CA 1
ATOM 539 C C . ALA A 1 73 ? -2.929 -487.375 2.626 1.00 55.66 86 ALA A C 1
ATOM 540 O O . ALA A 1 73 ? -1.841 -487.621 3.142 1.00 54.99 86 ALA A O 1
ATOM 542 N N . GLU A 1 74 ? -3.958 -488.207 2.702 1.00 58.18 87 GLU A N 1
ATOM 543 C CA . GLU A 1 74 ? -3.884 -489.436 3.482 1.00 55.16 87 GLU A CA 1
ATOM 544 C C . GLU A 1 74 ? -2.850 -490.399 2.935 1.00 55.48 87 GLU A C 1
ATOM 545 O O . GLU A 1 74 ? -2.078 -490.984 3.692 1.00 51.93 87 GLU A O 1
ATOM 551 N N . GLY A 1 75 ? -2.834 -490.566 1.615 1.00 57.16 88 GLY A N 1
ATOM 552 C CA . GLY A 1 75 ? -1.858 -491.435 0.986 1.00 55.79 88 GLY A CA 1
ATOM 553 C C . GLY A 1 75 ? -0.447 -490.941 1.223 1.00 53.98 88 GLY A C 1
ATOM 554 O O . GLY A 1 75 ? 0.455 -491.715 1.539 1.00 51.81 88 GLY A O 1
ATOM 555 N N . ALA A 1 76 ? -0.269 -489.634 1.070 1.00 55.94 89 ALA A N 1
ATOM 556 C CA . ALA A 1 76 ? 1.031 -488.996 1.216 1.00 50.65 89 ALA A CA 1
ATOM 557 C C . ALA A 1 76 ? 1.621 -489.202 2.608 1.00 51.90 89 ALA A C 1
ATOM 558 O O . ALA A 1 76 ? 2.777 -489.600 2.751 1.00 46.55 89 ALA A O 1
ATOM 560 N N . VAL A 1 77 ? 0.820 -488.924 3.633 1.00 47.45 90 VAL A N 1
ATOM 561 C CA . VAL A 1 77 ? 1.244 -489.128 5.011 1.00 49.63 90 VAL A CA 1
ATOM 562 C C . VAL A 1 77 ? 1.483 -490.603 5.303 1.00 44.22 90 VAL A C 1
ATOM 563 O O . VAL A 1 77 ? 2.374 -490.970 6.056 1.00 45.95 90 VAL A O 1
ATOM 567 N N . LYS A 1 78 ? 0.666 -491.451 4.703 1.00 48.69 91 LYS A N 1
ATOM 568 C CA . LYS A 1 78 ? 0.779 -492.880 4.912 1.00 50.13 91 LYS A CA 1
ATOM 569 C C . LYS A 1 78 ? 2.121 -493.384 4.385 1.00 51.70 91 LYS A C 1
ATOM 570 O O . LYS A 1 78 ? 2.739 -494.253 4.997 1.00 48.79 91 LYS A O 1
ATOM 576 N N . GLU A 1 79 ? 2.577 -492.829 3.264 1.00 50.58 92 GLU A N 1
ATOM 577 C CA . GLU A 1 79 ? 3.864 -493.251 2.694 1.00 54.66 92 GLU A CA 1
ATOM 578 C C . GLU A 1 79 ? 5.065 -492.852 3.561 1.00 53.67 92 GLU A C 1
ATOM 579 O O . GLU A 1 79 ? 5.898 -493.693 3.901 1.00 52.10 92 GLU A O 1
ATOM 585 N N . VAL A 1 80 ? 5.159 -491.579 3.926 1.00 51.86 93 VAL A N 1
ATOM 586 C CA . VAL A 1 80 ? 6.278 -491.141 4.758 1.00 52.56 93 VAL A CA 1
ATOM 587 C C . VAL A 1 80 ? 6.361 -491.948 6.054 1.00 52.48 93 VAL A C 1
ATOM 588 O O . VAL A 1 80 ? 7.416 -492.483 6.395 1.00 52.99 93 VAL A O 1
ATOM 592 N N . LEU A 1 81 ? 5.249 -492.058 6.771 1.00 47.16 94 LEU A N 1
ATOM 593 C CA . LEU A 1 81 ? 5.258 -492.782 8.038 1.00 48.89 94 LEU A CA 1
ATOM 594 C C . LEU A 1 81 ? 5.722 -494.237 7.915 1.00 51.42 94 LEU A C 1
ATOM 595 O O . LEU A 1 81 ? 6.414 -494.751 8.792 1.00 51.46 94 LEU A O 1
ATOM 600 N N . SER A 1 82 ? 5.324 -494.903 6.839 1.00 54.56 95 SER A N 1
ATOM 601 C CA . SER A 1 82 ? 5.705 -496.296 6.637 1.00 58.40 95 SER A CA 1
ATOM 602 C C . SER A 1 82 ? 7.219 -496.465 6.437 1.00 55.33 95 SER A C 1
ATOM 603 O O . SER A 1 82 ? 7.785 -497.510 6.752 1.00 60.31 95 SER A O 1
ATOM 606 N N . LYS A 1 83 ? 7.874 -495.441 5.906 1.00 56.14 96 LYS A N 1
ATOM 607 C CA . LYS A 1 83 ? 9.303 -495.541 5.610 1.00 58.22 96 LYS A CA 1
ATOM 608 C C . LYS A 1 83 ? 10.207 -495.221 6.804 1.00 60.87 96 LYS A C 1
ATOM 609 O O . LYS A 1 83 ? 11.348 -495.678 6.865 1.00 63.35 96 LYS A O 1
ATOM 615 N N . LEU A 1 84 ? 9.702 -494.442 7.753 1.00 57.65 97 LEU A N 1
ATOM 616 C CA . LEU A 1 84 ? 10.489 -494.095 8.935 1.00 60.39 97 LEU A CA 1
ATOM 617 C C . LEU A 1 84 ? 10.722 -495.319 9.834 1.00 64.63 97 LEU A C 1
ATOM 618 O O . LEU A 1 84 ? 11.117 -495.191 11.001 1.00 61.47 97 LEU A O 1
ATOM 623 N N . THR A 1 85 ? 10.444 -496.500 9.283 1.00 67.70 98 THR A N 1
ATOM 624 C CA . THR A 1 85 ? 10.851 -497.762 9.894 1.00 67.60 98 THR A CA 1
ATOM 625 C C . THR A 1 85 ? 11.839 -498.457 8.962 1.00 65.99 98 THR A C 1
ATOM 626 O O . THR A 1 85 ? 11.523 -498.757 7.810 1.00 67.70 98 THR A O 1
ATOM 630 N N . ASN A 1 86 ? 13.041 -498.689 9.473 1.00 60.75 99 ASN A N 1
ATOM 631 C CA . ASN A 1 86 ? 14.152 -499.194 8.686 1.00 60.72 99 ASN A CA 1
ATOM 632 C C . ASN A 1 86 ? 14.739 -500.363 9.455 1.00 56.97 99 ASN A C 1
ATOM 633 O O . ASN A 1 86 ? 14.345 -500.624 10.596 1.00 50.57 99 ASN A O 1
ATOM 638 N N . GLU A 1 87 ? 15.665 -501.078 8.829 1.00 54.12 100 GLU A N 1
ATOM 639 C CA . GLU A 1 87 ? 16.394 -502.118 9.521 1.00 55.14 100 GLU A CA 1
ATOM 640 C C . GLU A 1 87 ? 17.468 -501.437 10.353 1.00 56.59 100 GLU A C 1
ATOM 641 O O . GLU A 1 87 ? 17.803 -501.891 11.445 1.00 55.90 100 GLU A O 1
ATOM 647 N N . GLU A 1 88 ? 17.982 -500.327 9.824 1.00 55.61 101 GLU A N 1
ATOM 648 C CA . GLU A 1 88 ? 19.117 -499.614 10.408 1.00 55.68 101 GLU A CA 1
ATOM 649 C C . GLU A 1 88 ? 18.748 -498.569 11.467 1.00 55.57 101 GLU A C 1
ATOM 650 O O . GLU A 1 88 ? 19.607 -498.156 12.251 1.00 52.38 101 GLU A O 1
ATOM 656 N N . TYR A 1 89 ? 17.492 -498.126 11.476 1.00 48.66 102 TYR A N 1
ATOM 657 C CA . TYR A 1 89 ? 17.064 -497.071 12.393 1.00 50.29 102 TYR A CA 1
ATOM 658 C C . TYR A 1 89 ? 15.553 -497.036 12.595 1.00 51.83 102 TYR A C 1
ATOM 659 O O . TYR A 1 89 ? 14.789 -497.420 11.704 1.00 48.96 102 TYR A O 1
ATOM 668 N N . THR A 1 90 ? 15.125 -496.545 13.759 1.00 47.68 103 THR A N 1
ATOM 669 C CA . THR A 1 90 ? 13.703 -496.540 14.099 1.00 46.63 103 THR A CA 1
ATOM 670 C C . THR A 1 90 ? 13.237 -495.248 14.765 1.00 46.73 103 THR A C 1
ATOM 671 O O . THR A 1 90 ? 13.826 -494.785 15.748 1.00 47.56 103 THR A O 1
ATOM 675 N N . LEU A 1 91 ? 12.169 -494.676 14.231 1.00 41.16 104 LEU A N 1
ATOM 676 C CA . LEU A 1 91 ? 11.445 -493.621 14.920 1.00 44.73 104 LEU A CA 1
ATOM 677 C C . LEU A 1 91 ? 10.358 -494.250 15.790 1.00 45.46 104 LEU A C 1
ATOM 678 O O . LEU A 1 91 ? 9.543 -495.030 15.297 1.00 49.01 104 LEU A O 1
ATOM 683 N N . HIS A 1 92 ? 10.371 -493.938 17.084 1.00 43.49 105 HIS A N 1
ATOM 684 C CA . HIS A 1 92 ? 9.339 -494.392 18.010 1.00 41.52 105 HIS A CA 1
ATOM 685 C C . HIS A 1 92 ? 8.401 -493.227 18.288 1.00 42.45 105 HIS A C 1
ATOM 686 O O . HIS A 1 92 ? 8.844 -492.136 18.630 1.00 38.05 105 HIS A O 1
ATOM 693 N N . THR A 1 93 ? 7.104 -493.454 18.115 1.00 39.81 106 THR A N 1
ATOM 694 C CA . THR A 1 93 ? 6.119 -492.414 18.368 1.00 36.33 106 THR A CA 1
ATOM 695 C C . THR A 1 93 ? 4.978 -492.992 19.173 1.00 39.72 106 THR A C 1
ATOM 696 O O . THR A 1 93 ? 4.607 -494.151 18.997 1.00 47.68 106 THR A O 1
ATOM 700 N N . ALA A 1 94 ? 4.435 -492.190 20.073 1.00 39.24 107 ALA A N 1
ATOM 701 C CA . ALA A 1 94 ? 3.205 -492.536 20.756 1.00 35.73 107 ALA A CA 1
ATOM 702 C C . ALA A 1 94 ? 2.310 -491.338 20.571 1.00 38.79 107 ALA A C 1
ATOM 703 O O . ALA A 1 94 ? 2.407 -490.366 21.319 1.00 38.82 107 ALA A O 1
ATOM 705 N N . ASN A 1 95 ? 1.462 -491.402 19.550 1.00 35.25 108 ASN A N 1
ATOM 706 C CA . ASN A 1 95 ? 0.580 -490.308 19.204 1.00 34.68 108 ASN A CA 1
ATOM 707 C C . ASN A 1 95 ? -0.849 -490.740 19.450 1.00 36.71 108 ASN A C 1
ATOM 708 O O . ASN A 1 95 ? -1.272 -491.815 19.021 1.00 37.34 108 ASN A O 1
ATOM 713 N N . LYS A 1 96 ? -1.593 -489.898 20.147 1.00 37.27 109 LYS A N 1
ATOM 714 C CA . LYS A 1 96 ? -2.959 -490.243 20.503 1.00 36.17 109 LYS A CA 1
ATOM 715 C C . LYS A 1 96 ? -3.846 -489.018 20.601 1.00 36.79 109 LYS A C 1
ATOM 716 O O . LYS A 1 96 ? -3.402 -487.928 20.966 1.00 35.53 109 LYS A O 1
ATOM 722 N N . ILE A 1 97 ? -5.117 -489.203 20.262 1.00 36.40 110 ILE A N 1
ATOM 723 C CA . ILE A 1 97 ? -6.092 -488.145 20.402 1.00 33.78 110 ILE A CA 1
ATOM 724 C C . ILE A 1 97 ? -7.095 -488.625 21.421 1.00 39.36 110 ILE A C 1
ATOM 725 O O . ILE A 1 97 ? -7.895 -489.506 21.129 1.00 42.15 110 ILE A O 1
ATOM 730 N N . TYR A 1 98 ? -7.007 -488.092 22.634 1.00 35.67 111 TYR A N 1
ATOM 731 C CA . TYR A 1 98 ? -7.955 -488.440 23.695 1.00 35.29 111 TYR A CA 1
ATOM 732 C C . TYR A 1 98 ? -9.145 -487.496 23.653 1.00 39.15 111 TYR A C 1
ATOM 733 O O . TYR A 1 98 ? -8.958 -486.283 23.559 1.00 36.94 111 TYR A O 1
ATOM 742 N N . VAL A 1 99 ? -10.355 -488.062 23.755 1.00 34.83 112 VAL A N 1
ATOM 743 C CA . VAL A 1 99 ? -11.597 -487.307 23.609 1.00 38.14 112 VAL A CA 1
ATOM 744 C C . VAL A 1 99 ? -12.564 -487.437 24.813 1.00 38.66 112 VAL A C 1
ATOM 745 O O . VAL A 1 99 ? -12.714 -488.508 25.398 1.00 41.11 112 VAL A O 1
ATOM 749 N N . LYS A 1 100 ? -13.190 -486.323 25.172 1.00 38.14 113 LYS A N 1
ATOM 750 C CA . LYS A 1 100 ? -14.106 -486.219 26.315 1.00 44.05 113 LYS A CA 1
ATOM 751 C C . LYS A 1 100 ? -15.109 -487.381 26.303 1.00 42.73 113 LYS A C 1
ATOM 752 O O . LYS A 1 100 ? -15.701 -487.645 25.259 1.00 41.79 113 LYS A O 1
ATOM 758 N N . THR A 1 101 ? -15.292 -488.075 27.435 1.00 40.65 114 THR A N 1
ATOM 759 C CA . THR A 1 101 ? -16.103 -489.311 27.434 1.00 48.30 114 THR A CA 1
ATOM 760 C C . THR A 1 101 ? -17.508 -489.097 26.886 1.00 48.95 114 THR A C 1
ATOM 761 O O . THR A 1 101 ? -18.084 -489.994 26.272 1.00 51.86 114 THR A O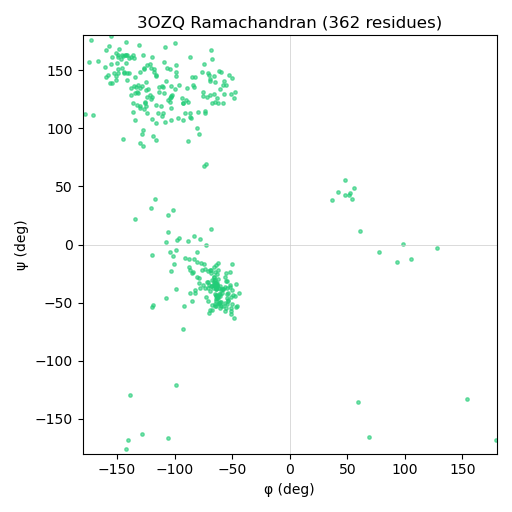 1
ATOM 765 N N . ASN A 1 102 ? -18.048 -487.902 27.087 1.00 46.55 115 ASN A N 1
ATOM 766 C CA . ASN A 1 102 ? -19.425 -487.641 26.711 1.00 52.19 115 ASN A CA 1
ATOM 767 C C . ASN A 1 102 ? -19.662 -487.937 25.247 1.00 53.80 115 ASN A C 1
ATOM 768 O O . ASN A 1 102 ? -20.773 -488.295 24.858 1.00 47.72 115 ASN A O 1
ATOM 773 N N . PHE A 1 103 ? -18.614 -487.805 24.433 1.00 41.05 116 PHE A N 1
ATOM 774 C CA . PHE A 1 103 ? -18.786 -487.939 22.997 1.00 46.54 116 PHE A CA 1
ATOM 775 C C . PHE A 1 103 ? -17.959 -489.101 22.452 1.00 50.95 116 PHE A C 1
ATOM 776 O O . PHE A 1 103 ? -16.773 -488.951 22.132 1.00 48.23 116 PHE A O 1
ATOM 784 N N . SER A 1 104 ? -18.604 -490.261 22.364 1.00 47.17 117 SER A N 1
ATOM 785 C CA . SER A 1 104 ? -17.995 -491.482 21.851 1.00 48.99 117 SER A CA 1
ATOM 786 C C . SER A 1 104 ? -17.275 -491.260 20.521 1.00 50.61 117 SER A C 1
ATOM 787 O O . SER A 1 104 ? -17.853 -490.752 19.562 1.00 49.30 117 SER A O 1
ATOM 790 N N . VAL A 1 105 ? -16.009 -491.651 20.472 1.00 46.91 118 VAL A N 1
ATOM 791 C CA . VAL A 1 105 ? -15.233 -491.515 19.255 1.00 50.77 118 VAL A CA 1
ATOM 792 C C . VAL A 1 105 ? -15.803 -492.420 18.167 1.00 50.50 118 VAL A C 1
ATOM 793 O O . VAL A 1 105 ? -16.019 -493.615 18.389 1.00 49.98 118 VAL A O 1
ATOM 797 N N . ARG A 1 106 ? -16.040 -491.845 16.993 1.00 49.45 119 ARG A N 1
ATOM 798 C CA . ARG A 1 106 ? -16.504 -492.614 15.844 1.00 52.31 119 ARG A CA 1
ATOM 799 C C . ARG A 1 106 ? -15.486 -493.668 15.435 1.00 59.86 119 ARG A C 1
ATOM 800 O O . ARG A 1 106 ? -14.337 -493.346 15.127 1.00 59.23 119 ARG A O 1
ATOM 808 N N . GLU A 1 107 ? -15.913 -494.929 15.436 1.00 63.05 120 GLU A N 1
ATOM 809 C CA . GLU A 1 107 ? -15.037 -496.051 15.094 1.00 60.47 120 GLU A CA 1
ATOM 810 C C . GLU A 1 107 ? -14.222 -495.807 13.823 1.00 57.85 120 GLU A C 1
ATOM 811 O O . GLU A 1 107 ? -13.087 -496.267 13.710 1.00 57.39 120 GLU A O 1
ATOM 817 N N . GLU A 1 108 ? -14.819 -495.092 12.874 1.00 56.14 121 GLU A N 1
ATOM 818 C CA . GLU A 1 108 ? -14.177 -494.757 11.608 1.00 54.70 121 GLU A CA 1
ATOM 819 C C . GLU A 1 108 ? -12.933 -493.886 11.797 1.00 57.57 121 GLU A C 1
ATOM 820 O O . GLU A 1 108 ? -12.005 -493.930 10.985 1.00 53.59 121 GLU A O 1
ATOM 826 N N . PHE A 1 109 ? -12.930 -493.080 12.856 1.00 55.18 122 PHE A N 1
ATOM 827 C CA . PHE A 1 109 ? -11.813 -492.184 13.135 1.00 51.80 122 PHE A CA 1
ATOM 828 C C . PHE A 1 109 ? -10.717 -492.956 13.838 1.00 53.88 122 PHE A C 1
ATOM 829 O O . PHE A 1 109 ? -9.529 -492.751 13.564 1.00 51.24 122 PHE A O 1
ATOM 837 N N . GLN A 1 110 ? -11.109 -493.848 14.744 1.00 49.95 123 GLN A N 1
ATOM 838 C CA . GLN A 1 110 ? -10.125 -494.666 15.449 1.00 53.32 123 GLN A CA 1
ATOM 839 C C . GLN A 1 110 ? -9.390 -495.560 14.469 1.00 53.16 123 GLN A C 1
ATOM 840 O O . GLN A 1 110 ? -8.276 -496.002 14.723 1.00 48.49 123 GLN A O 1
ATOM 846 N N . LYS A 1 111 ? -10.047 -495.843 13.356 1.00 52.53 124 LYS A N 1
ATOM 847 C CA . LYS A 1 111 ? -9.526 -496.768 12.374 1.00 53.60 124 LYS A CA 1
ATOM 848 C C . LYS A 1 111 ? -8.524 -496.049 11.480 1.00 51.88 124 LYS A C 1
ATOM 849 O O . LYS A 1 111 ? -7.466 -496.590 11.150 1.00 53.28 124 LYS A O 1
ATOM 855 N N . ILE A 1 112 ? -8.855 -494.822 11.099 1.00 45.53 125 ILE A N 1
ATOM 856 C CA . ILE A 1 112 ? -7.989 -494.056 10.224 1.00 49.91 125 ILE A CA 1
ATOM 857 C C . ILE A 1 112 ? -6.734 -493.609 10.974 1.00 51.41 125 ILE A C 1
ATOM 858 O O . ILE A 1 112 ? -5.650 -493.515 10.393 1.00 47.32 125 ILE A O 1
ATOM 863 N N . ALA A 1 113 ? -6.883 -493.364 12.273 1.00 48.66 126 ALA A N 1
ATOM 864 C CA . ALA A 1 113 ? -5.751 -493.048 13.136 1.00 48.05 126 ALA A CA 1
ATOM 865 C C . ALA A 1 113 ? -4.681 -494.132 13.032 1.00 51.08 126 ALA A C 1
ATOM 866 O O . ALA A 1 113 ? -3.497 -493.849 12.806 1.00 46.27 126 ALA A O 1
ATOM 868 N N . VAL A 1 114 ? -5.115 -495.375 13.206 1.00 52.66 127 VAL A N 1
ATOM 869 C CA . VAL A 1 114 ? -4.232 -496.531 13.129 1.00 52.25 127 VAL A CA 1
ATOM 870 C C . VAL A 1 114 ? -3.741 -496.792 11.708 1.00 53.16 127 VAL A C 1
ATOM 871 O O . VAL A 1 114 ? -2.540 -496.842 11.452 1.00 52.82 127 VAL A O 1
ATOM 875 N N . GLU A 1 115 ? -4.679 -496.961 10.785 1.00 53.80 128 GLU A N 1
ATOM 876 C CA . GLU A 1 115 ? -4.341 -497.371 9.427 1.00 55.31 128 GLU A CA 1
ATOM 877 C C . GLU A 1 115 ? -3.488 -496.357 8.658 1.00 54.77 128 GLU A C 1
ATOM 878 O O . GLU A 1 115 ? -2.576 -496.743 7.925 1.00 54.85 128 GLU A O 1
ATOM 884 N N . VAL A 1 116 ? -3.763 -495.070 8.836 1.00 49.86 129 VAL A N 1
ATOM 885 C CA . VAL A 1 116 ? -3.105 -494.050 8.026 1.00 49.46 129 VAL A CA 1
ATOM 886 C C . VAL A 1 116 ? -2.059 -493.215 8.768 1.00 49.85 129 VAL A C 1
ATOM 887 O O . VAL A 1 116 ? -0.966 -492.992 8.247 1.00 44.61 129 VAL A O 1
ATOM 891 N N . TYR A 1 117 ? -2.394 -492.751 9.971 1.00 46.32 130 TYR A N 1
ATOM 892 C CA . TYR A 1 117 ? -1.613 -491.684 10.609 1.00 45.78 130 TYR A CA 1
ATOM 893 C C . TYR A 1 117 ? -0.724 -492.130 11.761 1.00 43.58 130 TYR A C 1
ATOM 894 O O . TYR A 1 117 ? -0.185 -491.292 12.486 1.00 47.95 130 TYR A O 1
ATOM 903 N N . GLY A 1 118 ? -0.570 -493.435 11.938 1.00 44.17 131 GLY A N 1
ATOM 904 C CA . GLY A 1 118 ? 0.286 -493.959 12.984 1.00 39.51 131 GLY A CA 1
ATOM 905 C C . GLY A 1 118 ? -0.012 -493.382 14.356 1.00 44.26 131 GLY A C 1
ATOM 906 O O . GLY A 1 118 ? 0.897 -493.048 15.122 1.00 44.00 131 GLY A O 1
ATOM 907 N N . ALA A 1 119 ? -1.294 -493.263 14.669 1.00 41.07 132 ALA A N 1
ATOM 908 C CA . ALA A 1 119 ? -1.713 -492.795 15.980 1.00 41.75 132 ALA A CA 1
ATOM 909 C C . ALA A 1 119 ? -2.948 -493.583 16.387 1.00 49.46 132 ALA A C 1
ATOM 910 O O . ALA A 1 119 ? -3.367 -494.499 15.679 1.00 51.47 132 ALA A O 1
ATOM 912 N N . GLN A 1 120 ? -3.531 -493.242 17.529 1.00 45.18 133 GLN A N 1
ATOM 913 C CA . GLN A 1 120 ? -4.848 -493.777 17.853 1.00 42.67 133 GLN A CA 1
ATOM 914 C C . GLN A 1 120 ? -5.722 -492.757 18.552 1.00 44.54 133 GLN A C 1
ATOM 915 O O . GLN A 1 120 ? -5.274 -491.652 18.843 1.00 38.88 133 GLN A O 1
ATOM 921 N N . SER A 1 121 ? -6.986 -493.115 18.786 1.00 39.55 134 SER A N 1
ATOM 922 C CA . SER A 1 121 ? -7.903 -492.203 19.450 1.00 45.74 134 SER A CA 1
ATOM 923 C C . SER A 1 121 ? -8.765 -492.974 20.438 1.00 46.23 134 SER A C 1
ATOM 924 O O . SER A 1 121 ? -9.082 -494.145 20.222 1.00 47.59 134 SER A O 1
ATOM 927 N N . GLU A 1 122 ? -9.123 -492.312 21.530 1.00 47.13 135 GLU A N 1
ATOM 928 C CA . GLU A 1 122 ? -9.699 -492.991 22.682 1.00 44.98 135 GLU A CA 1
ATOM 929 C C . GLU A 1 122 ? -10.460 -491.989 23.541 1.00 47.85 135 GLU A C 1
ATOM 930 O O . GLU A 1 122 ? -10.067 -490.820 23.634 1.00 41.36 135 GLU A O 1
ATOM 936 N N . ASN A 1 123 ? -11.576 -492.435 24.129 1.00 48.58 136 ASN A N 1
ATOM 937 C CA . ASN A 1 123 ? -12.343 -491.615 25.065 1.00 41.86 136 ASN A CA 1
ATOM 938 C C . ASN A 1 123 ? -11.735 -491.678 26.443 1.00 42.78 136 ASN A C 1
ATOM 939 O O . ASN A 1 123 ? -11.241 -492.724 26.860 1.00 46.62 136 ASN A O 1
ATOM 944 N N . VAL A 1 124 ? -11.783 -490.562 27.161 1.00 43.08 137 VAL A N 1
ATOM 945 C CA . VAL A 1 124 ? -11.237 -490.513 28.507 1.00 39.17 137 VAL A CA 1
ATOM 946 C C . VAL A 1 124 ? -12.016 -489.478 29.287 1.00 45.45 137 VAL A C 1
ATOM 947 O O . VAL A 1 124 ? -12.440 -488.467 28.729 1.00 41.28 137 VAL A O 1
ATOM 951 N N . ASP A 1 125 ? -12.221 -489.743 30.573 1.00 45.96 138 ASP A N 1
ATOM 952 C CA . ASP A 1 125 ? -12.895 -488.791 31.441 1.00 48.57 138 ASP A CA 1
ATOM 953 C C . ASP A 1 125 ? -11.908 -487.780 31.999 1.00 45.68 138 ASP A C 1
ATOM 954 O O . ASP A 1 125 ? -11.096 -488.114 32.860 1.00 46.38 138 ASP A O 1
ATOM 959 N N . PHE A 1 126 ? -11.989 -486.541 31.524 1.00 45.61 139 PHE A N 1
ATOM 960 C CA . PHE A 1 126 ? -11.094 -485.491 32.011 1.00 45.01 139 PHE A CA 1
ATOM 961 C C . PHE A 1 126 ? -11.562 -484.902 33.352 1.00 50.32 139 PHE A C 1
ATOM 962 O O . PHE A 1 126 ? -10.862 -484.085 33.953 1.00 50.48 139 PHE A O 1
ATOM 970 N N . SER A 1 127 ? -12.745 -485.312 33.813 1.00 52.59 140 SER A N 1
ATOM 971 C CA . SER A 1 127 ? -13.281 -484.828 35.089 1.00 58.84 140 SER A CA 1
ATOM 972 C C . SER A 1 127 ? -12.253 -484.984 36.195 1.00 56.54 140 SER A C 1
ATOM 973 O O . SER A 1 127 ? -11.857 -484.006 36.834 1.00 61.41 140 SER A O 1
ATOM 976 N N . GLU A 1 128 ? -11.841 -486.228 36.423 1.00 54.11 141 GLU A N 1
ATOM 977 C CA . GLU A 1 128 ? -10.835 -486.539 37.422 1.00 53.36 141 GLU A CA 1
ATOM 978 C C . GLU A 1 128 ? -9.470 -486.212 36.829 1.00 54.35 141 GLU A C 1
ATOM 979 O O . GLU A 1 128 ? -8.892 -487.036 36.132 1.00 52.09 141 GLU A O 1
ATOM 985 N N . LYS A 1 129 ? -8.962 -485.016 37.110 1.00 52.71 142 LYS A N 1
ATOM 986 C CA . LYS A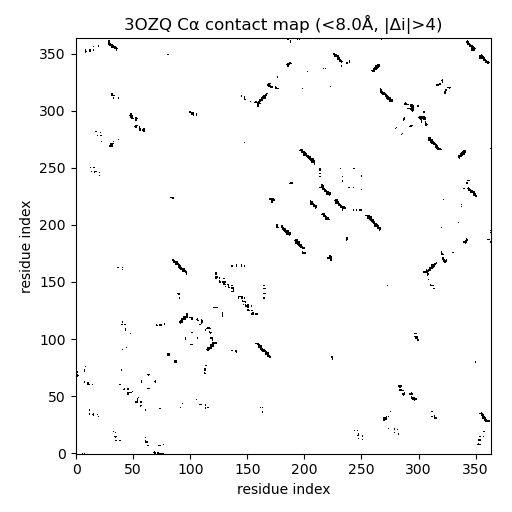 1 129 ? -7.758 -484.518 36.448 1.00 49.46 142 LYS A CA 1
ATOM 987 C C . LYS A 1 129 ? -6.609 -485.508 36.508 1.00 50.50 142 LYS A C 1
ATOM 988 O O . LYS A 1 129 ? -6.048 -485.879 35.473 1.00 48.65 142 LYS A O 1
ATOM 994 N N . ASN A 1 130 ? -6.264 -485.944 37.717 1.00 46.02 143 ASN A N 1
ATOM 995 C CA . ASN A 1 130 ? -5.058 -486.740 37.927 1.00 48.69 143 ASN A CA 1
ATOM 996 C C . ASN A 1 130 ? -5.108 -488.161 37.371 1.00 49.51 143 ASN A C 1
ATOM 997 O O . ASN A 1 130 ? -4.091 -488.696 36.923 1.00 49.07 143 ASN A O 1
ATOM 1002 N N . ASP A 1 131 ? -6.283 -488.774 37.417 1.00 46.49 144 ASP A N 1
ATOM 1003 C CA . ASP A 1 131 ? -6.470 -490.085 36.818 1.00 49.23 144 ASP A CA 1
ATOM 1004 C C . ASP A 1 131 ? -6.327 -489.991 35.301 1.00 44.58 144 ASP A C 1
ATOM 1005 O O . ASP A 1 131 ? -5.799 -490.900 34.658 1.00 41.04 144 ASP A O 1
ATOM 1010 N N . ALA A 1 132 ? -6.817 -488.894 34.734 1.00 41.05 145 ALA A N 1
ATOM 1011 C CA . ALA A 1 132 ? -6.782 -488.722 33.285 1.00 43.12 145 ALA A CA 1
ATOM 1012 C C . ALA A 1 132 ? -5.332 -488.571 32.850 1.00 39.55 145 ALA A C 1
ATOM 1013 O O . ALA A 1 132 ? -4.835 -489.361 32.046 1.00 41.25 145 ALA A O 1
ATOM 1015 N N . ALA A 1 133 ? -4.650 -487.590 33.438 1.00 41.34 146 ALA A N 1
ATOM 1016 C CA . ALA A 1 133 ? -3.211 -487.405 33.270 1.00 40.06 146 ALA A CA 1
ATOM 1017 C C . ALA A 1 133 ? -2.418 -488.705 33.413 1.00 44.52 146 ALA A C 1
ATOM 1018 O O . ALA A 1 133 ? -1.632 -489.061 32.534 1.00 38.41 146 ALA A O 1
ATOM 1020 N N . LYS A 1 134 ? -2.618 -489.416 34.518 1.00 42.85 147 LYS A N 1
ATOM 1021 C CA . LYS A 1 134 ? -1.906 -490.676 34.731 1.00 43.19 147 LYS A CA 1
ATOM 1022 C C . LYS A 1 134 ? -2.177 -491.692 33.615 1.00 36.10 147 LYS A C 1
ATOM 1023 O O . LYS A 1 134 ? -1.278 -492.376 33.141 1.00 42.30 147 LYS A O 1
ATOM 1029 N N . LEU A 1 135 ? -3.428 -491.773 33.199 1.00 37.23 148 LEU A N 1
ATOM 1030 C CA . LEU A 1 135 ? -3.859 -492.726 32.186 1.00 44.32 148 LEU A CA 1
ATOM 1031 C C . LEU A 1 135 ? -3.126 -492.447 30.877 1.00 42.16 148 LEU A C 1
ATOM 1032 O O . LEU A 1 135 ? -2.547 -493.351 30.273 1.00 41.43 148 LEU A O 1
ATOM 1037 N N . MET A 1 136 ? -3.157 -491.189 30.454 1.00 40.64 149 MET A N 1
ATOM 1038 C CA . MET A 1 136 ? -2.502 -490.778 29.218 1.00 41.15 149 MET A CA 1
ATOM 1039 C C . MET A 1 136 ? -0.995 -490.996 29.319 1.00 42.47 149 MET A C 1
ATOM 1040 O O . MET A 1 136 ? -0.391 -491.558 28.418 1.00 39.97 149 MET A O 1
ATOM 1045 N N . ASN A 1 137 ? -0.399 -490.583 30.434 1.00 39.31 150 ASN A N 1
ATOM 1046 C CA . ASN A 1 137 ? 1.039 -490.756 30.630 1.00 42.82 150 ASN A CA 1
ATOM 1047 C C . ASN A 1 137 ? 1.477 -492.209 30.682 1.00 41.29 150 ASN A C 1
ATOM 1048 O O . ASN A 1 137 ? 2.574 -492.545 30.248 1.00 38.68 150 ASN A O 1
ATOM 1053 N N . ALA A 1 138 ? 0.627 -493.071 31.233 1.00 42.93 151 ALA A N 1
ATOM 1054 C CA . ALA A 1 138 ? 0.996 -494.472 31.385 1.00 44.54 151 ALA A CA 1
ATOM 1055 C C . ALA A 1 138 ? 1.000 -495.110 30.008 1.00 41.63 151 ALA A C 1
ATOM 1056 O O . ALA A 1 138 ? 1.854 -495.948 29.705 1.00 45.14 151 ALA A O 1
ATOM 1058 N N . TRP A 1 139 ? 0.052 -494.689 29.179 1.00 38.21 152 TRP A N 1
ATOM 1059 C CA . TRP A 1 139 ? -0.037 -495.167 27.811 1.00 42.40 152 TRP A CA 1
ATOM 1060 C C . TRP A 1 139 ? 1.234 -494.777 27.063 1.00 42.85 152 TRP A C 1
ATOM 1061 O O . TRP A 1 139 ? 1.876 -495.613 26.431 1.00 38.31 152 TRP A O 1
ATOM 1072 N N . VAL A 1 140 ? 1.591 -493.499 27.155 1.00 42.03 153 VAL A N 1
ATOM 1073 C CA . VAL A 1 140 ? 2.826 -493.000 26.554 1.00 36.56 153 VAL A CA 1
ATOM 1074 C C . VAL A 1 140 ? 4.047 -493.798 27.013 1.00 43.36 153 VAL A C 1
ATOM 1075 O O . VAL A 1 140 ? 4.925 -494.116 26.214 1.00 39.90 153 VAL A O 1
ATOM 1079 N N . GLU A 1 141 ? 4.106 -494.124 28.301 1.00 42.33 154 GLU A N 1
ATOM 1080 C CA . GLU A 1 141 ? 5.248 -494.878 28.812 1.00 40.42 154 GLU A CA 1
ATOM 1081 C C . GLU A 1 141 ? 5.297 -496.264 28.194 1.00 43.15 154 GLU A C 1
ATOM 1082 O O . GLU A 1 141 ? 6.328 -496.668 27.679 1.00 46.23 154 GLU A O 1
ATOM 1088 N N . GLU A 1 142 ? 4.186 -496.998 28.241 1.00 41.97 155 GLU A N 1
ATOM 1089 C CA . GLU A 1 142 ? 4.163 -498.332 27.645 1.00 45.20 155 GLU A CA 1
ATOM 1090 C C . GLU A 1 142 ? 4.606 -498.299 26.176 1.00 48.22 155 GLU A C 1
ATOM 1091 O O . GLU A 1 142 ? 5.293 -499.201 25.706 1.00 50.22 155 GLU A O 1
ATOM 1097 N N . GLN A 1 143 ? 4.209 -497.251 25.464 1.00 43.35 156 GLN A N 1
ATOM 1098 C CA . GLN A 1 143 ? 4.465 -497.147 24.027 1.00 49.22 156 GLN A CA 1
ATOM 1099 C C . GLN A 1 143 ? 5.857 -496.611 23.686 1.00 46.75 156 GLN A C 1
ATOM 1100 O O . GLN A 1 143 ? 6.282 -496.675 22.535 1.00 47.25 156 GLN A O 1
ATOM 1106 N N . THR A 1 144 ? 6.555 -496.069 24.678 1.00 47.17 157 THR A N 1
ATOM 1107 C CA . THR A 1 144 ? 7.919 -495.582 24.461 1.00 44.06 157 THR A CA 1
ATOM 1108 C C . THR A 1 144 ? 8.927 -496.290 25.355 1.00 47.55 157 THR A C 1
ATOM 1109 O O . THR A 1 144 ? 9.929 -495.698 25.733 1.00 48.16 157 THR A O 1
ATOM 1113 N N . GLN A 1 145 ? 8.662 -497.555 25.674 1.00 49.83 158 GLN A N 1
ATOM 1114 C CA . GLN A 1 145 ? 9.485 -498.330 26.603 1.00 49.58 158 GLN A CA 1
ATOM 1115 C C . GLN A 1 145 ? 9.911 -497.529 27.833 1.00 51.20 158 GLN A C 1
ATOM 1116 O O . GLN A 1 145 ? 11.075 -497.561 28.239 1.00 54.65 158 GLN A O 1
ATOM 1122 N N . HIS A 1 146 ? 8.954 -496.813 28.413 1.00 50.72 159 HIS A N 1
ATOM 1123 C CA . HIS A 1 146 ? 9.163 -496.038 29.641 1.00 50.18 159 HIS A CA 1
ATOM 1124 C C . HIS A 1 146 ? 10.216 -494.938 29.543 1.00 50.05 159 HIS A C 1
ATOM 1125 O O . HIS A 1 146 ? 10.599 -494.358 30.561 1.00 47.85 159 HIS A O 1
ATOM 1132 N N . LYS A 1 147 ? 10.646 -494.636 28.317 1.00 43.70 160 LYS A N 1
ATOM 1133 C CA . LYS A 1 147 ? 11.648 -493.598 28.056 1.00 46.77 160 LYS A CA 1
ATOM 1134 C C . LYS A 1 147 ? 11.082 -492.175 28.161 1.00 41.38 160 LYS A C 1
ATOM 1135 O O . LYS A 1 147 ? 11.826 -491.208 28.353 1.00 43.39 160 LYS A O 1
ATOM 1141 N N . ILE A 1 148 ? 9.767 -492.050 28.009 1.00 44.42 161 ILE A N 1
ATOM 1142 C CA . ILE A 1 148 ? 9.106 -490.750 28.043 1.00 39.75 161 ILE A CA 1
ATOM 1143 C C . ILE A 1 148 ? 8.012 -490.738 29.098 1.00 39.95 161 ILE A C 1
ATOM 1144 O O . ILE A 1 148 ? 7.012 -491.446 28.996 1.00 37.99 161 ILE A O 1
ATOM 1149 N N . GLN A 1 149 ? 8.228 -489.939 30.130 1.00 37.67 162 GLN A N 1
ATOM 1150 C CA . GLN A 1 149 ? 7.373 -489.986 31.295 1.00 42.82 162 GLN A CA 1
ATOM 1151 C C . GLN A 1 149 ? 6.740 -488.632 31.537 1.00 40.23 162 GLN A C 1
ATOM 1152 O O . GLN A 1 149 ? 7.267 -487.602 31.094 1.00 38.58 162 GLN A O 1
ATOM 1158 N N . ASN A 1 150 ? 5.591 -488.649 32.206 1.00 39.45 163 ASN A N 1
ATOM 1159 C CA . ASN A 1 150 ? 4.942 -487.431 32.643 1.00 38.87 163 ASN A CA 1
ATOM 1160 C C . ASN A 1 150 ? 4.753 -486.421 31.532 1.00 38.12 163 ASN A C 1
ATOM 1161 O O . ASN A 1 150 ? 5.014 -485.234 31.712 1.00 41.26 163 ASN A O 1
ATOM 1166 N N . LEU A 1 151 ? 4.303 -486.891 30.379 1.00 32.68 164 LEU A N 1
ATOM 1167 C CA . LEU A 1 151 ? 4.059 -485.990 29.267 1.00 38.82 164 LEU A CA 1
ATOM 1168 C C . LEU A 1 151 ? 2.997 -484.959 29.628 1.00 36.13 164 LEU A C 1
ATOM 1169 O O . LEU A 1 151 ? 3.208 -483.761 29.452 1.00 38.18 164 LEU A O 1
ATOM 1174 N N . VAL A 1 152 ? 1.859 -485.438 30.126 1.00 35.95 165 VAL A N 1
ATOM 1175 C CA . VAL A 1 152 ? 0.718 -484.580 30.471 1.00 34.20 165 VAL A CA 1
ATOM 1176 C C . VAL A 1 152 ? 0.866 -484.106 31.911 1.00 43.55 165 VAL A C 1
ATOM 1177 O O . VAL A 1 152 ? 1.005 -484.913 32.837 1.00 39.02 165 VAL A O 1
ATOM 1181 N N . ASP A 1 153 ? 0.872 -482.793 32.085 1.00 43.93 166 ASP A N 1
ATOM 1182 C CA . ASP A 1 153 ? 0.844 -482.193 33.406 1.00 40.94 166 ASP A CA 1
ATOM 1183 C C . ASP A 1 153 ? -0.616 -481.977 33.761 1.00 45.43 166 ASP A C 1
ATOM 1184 O O . ASP A 1 153 ? -1.293 -481.166 33.129 1.00 47.46 166 ASP A O 1
ATOM 1189 N N . PRO A 1 154 ? -1.110 -482.703 34.779 1.00 47.14 167 PRO A N 1
ATOM 1190 C CA . PRO A 1 154 ? -2.543 -482.714 35.076 1.00 40.97 167 PRO A CA 1
ATOM 1191 C C . PRO A 1 154 ? -3.121 -481.309 35.222 1.00 43.54 167 PRO A C 1
ATOM 1192 O O . PRO A 1 154 ? -4.313 -481.104 35.015 1.00 42.43 167 PRO A O 1
ATOM 1196 N N . GLU A 1 155 ? -2.275 -480.344 35.545 1.00 45.37 168 GLU A N 1
ATOM 1197 C CA . GLU A 1 155 ? -2.730 -478.971 35.696 1.00 48.32 168 GLU A CA 1
ATOM 1198 C C . GLU A 1 155 ? -3.306 -478.368 34.410 1.00 49.36 168 GLU A C 1
ATOM 1199 O O . GLU A 1 155 ? -4.071 -477.404 34.468 1.00 50.30 168 GLU A O 1
ATOM 1205 N N . ILE A 1 156 ? -2.947 -478.927 33.256 1.00 48.93 169 ILE A N 1
ATOM 1206 C CA . ILE A 1 156 ? -3.440 -478.400 31.983 1.00 48.04 169 ILE A CA 1
ATOM 1207 C C . ILE A 1 156 ? -4.876 -478.821 31.729 1.00 46.16 169 ILE A C 1
ATOM 1208 O O . ILE A 1 156 ? -5.563 -478.252 30.878 1.00 51.07 169 ILE A O 1
ATOM 1213 N N . LEU A 1 157 ? -5.331 -479.824 32.472 1.00 44.55 170 LEU A N 1
ATOM 1214 C CA . LEU A 1 157 ? -6.685 -480.344 32.316 1.00 44.18 170 LEU A CA 1
ATOM 1215 C C . LEU A 1 157 ? -7.688 -479.531 33.125 1.00 47.50 170 LEU A C 1
ATOM 1216 O O . LEU A 1 157 ? -7.379 -479.072 34.222 1.00 48.51 170 LEU A O 1
ATOM 1221 N N . ASN A 1 158 ? -8.893 -479.369 32.587 1.00 47.83 171 ASN A N 1
ATOM 1222 C CA . ASN A 1 158 ? -9.950 -478.663 33.303 1.00 49.05 171 ASN A CA 1
ATOM 1223 C C . ASN A 1 158 ? -11.339 -479.074 32.862 1.00 52.27 171 ASN A C 1
ATOM 1224 O O . ASN A 1 158 ? -11.502 -479.917 31.973 1.00 52.48 171 ASN A O 1
ATOM 1229 N N . ASN A 1 159 ? -12.348 -478.479 33.492 1.00 53.70 172 ASN A N 1
ATOM 1230 C CA . ASN A 1 159 ? -13.730 -478.813 33.187 1.00 53.30 172 ASN A CA 1
ATOM 1231 C C . ASN A 1 159 ? -14.055 -478.657 31.704 1.00 49.70 172 ASN A C 1
ATOM 1232 O O . ASN A 1 159 ? -14.966 -479.307 31.197 1.00 53.66 172 ASN A O 1
ATOM 1237 N N . LEU A 1 160 ? -13.294 -477.817 31.005 1.00 47.00 173 LEU A N 1
ATOM 1238 C CA . LEU A 1 160 ? -13.510 -477.632 29.570 1.00 44.24 173 LEU A CA 1
ATOM 1239 C C . LEU A 1 160 ? -12.615 -478.472 28.642 1.00 41.50 173 LEU A C 1
ATOM 1240 O O . LEU A 1 160 ? -12.664 -478.302 27.430 1.00 40.73 173 LEU A O 1
ATOM 1245 N N . THR A 1 161 ? -11.802 -479.368 29.186 1.00 42.75 174 THR A N 1
ATOM 1246 C CA . THR A 1 161 ? -10.948 -480.176 28.322 1.00 42.38 174 THR A CA 1
ATOM 1247 C C . THR A 1 161 ? -11.838 -481.065 27.464 1.00 41.89 174 THR A C 1
ATOM 1248 O O . THR A 1 161 ? -12.656 -481.820 27.996 1.00 39.88 174 THR A O 1
ATOM 1252 N N . ARG A 1 162 ? -11.693 -480.938 26.141 1.00 35.68 175 ARG A N 1
ATOM 1253 C CA . ARG A 1 162 ? -12.541 -481.630 25.163 1.00 33.30 175 ARG A CA 1
ATOM 1254 C C . ARG A 1 162 ? -11.761 -482.578 24.251 1.00 35.35 175 ARG A C 1
ATOM 1255 O O . ARG A 1 162 ? -12.123 -483.737 24.104 1.00 34.19 175 ARG A O 1
ATOM 1263 N N . VAL A 1 163 ? -10.702 -482.072 23.624 1.00 35.52 176 VAL A N 1
ATOM 1264 C CA . VAL A 1 163 ? -9.786 -482.937 22.869 1.00 36.37 176 VAL A CA 1
ATOM 1265 C C . VAL A 1 163 ? -8.332 -482.615 23.170 1.00 34.34 176 VAL A C 1
ATOM 1266 O O . VAL A 1 163 ? -7.913 -481.445 23.123 1.00 34.23 176 VAL A O 1
ATOM 1270 N N . VAL A 1 164 ? -7.561 -483.658 23.469 1.00 32.29 177 VAL A N 1
ATOM 1271 C CA . VAL A 1 164 ? -6.147 -483.500 23.734 1.00 34.15 177 VAL A CA 1
ATOM 1272 C C . VAL A 1 164 ? -5.354 -484.331 22.738 1.00 33.54 177 VAL A C 1
ATOM 1273 O O . VAL A 1 164 ? -5.595 -485.532 22.601 1.00 33.75 177 VAL A O 1
ATOM 1277 N N . LEU A 1 165 ? -4.432 -483.671 22.038 1.00 32.95 178 LEU A N 1
ATOM 1278 C CA . LEU A 1 165 ? -3.450 -484.339 21.170 1.00 33.33 178 LEU A CA 1
ATOM 1279 C C . LEU A 1 165 ? -2.176 -484.600 21.946 1.00 31.51 178 LEU A C 1
ATOM 1280 O O . LEU A 1 165 ? -1.550 -483.674 22.452 1.00 30.06 178 LEU A O 1
ATOM 1285 N N . ILE A 1 166 ? -1.793 -485.864 22.024 1.00 30.99 179 ILE A N 1
ATOM 1286 C CA . ILE A 1 166 ? -0.551 -486.260 22.669 1.00 30.79 179 ILE A CA 1
ATOM 1287 C C . ILE A 1 166 ? 0.421 -486.737 21.596 1.00 34.05 179 ILE A C 1
ATOM 1288 O O . ILE A 1 166 ? 0.025 -487.490 20.707 1.00 32.74 179 ILE A O 1
ATOM 1293 N N . ASN A 1 167 ? 1.676 -486.307 21.689 1.00 29.70 180 ASN A N 1
ATOM 1294 C CA . ASN A 1 167 ? 2.693 -486.591 20.652 1.00 33.00 180 ASN A CA 1
ATOM 1295 C C . ASN A 1 167 ? 4.079 -486.793 21.252 1.00 32.34 180 ASN A C 1
ATOM 1296 O O . ASN A 1 167 ? 4.822 -485.844 21.424 1.00 31.18 180 ASN A O 1
ATOM 1301 N N . ALA A 1 168 ? 4.410 -488.034 21.579 1.00 33.37 181 ALA A N 1
ATOM 1302 C CA . ALA A 1 168 ? 5.676 -488.360 22.206 1.00 30.35 181 ALA A CA 1
ATOM 1303 C C . ALA A 1 168 ? 6.506 -489.140 21.211 1.00 35.13 181 ALA A C 1
ATOM 1304 O O . ALA A 1 168 ? 5.991 -490.035 20.543 1.00 34.41 181 ALA A O 1
ATOM 1306 N N . LEU A 1 169 ? 7.787 -488.810 21.116 1.00 31.35 182 LEU A N 1
ATOM 1307 C CA . LEU A 1 169 ? 8.676 -489.540 20.210 1.00 36.07 182 LEU A CA 1
ATOM 1308 C C . LEU A 1 169 ? 10.149 -489.401 20.532 1.00 35.69 182 LEU A C 1
ATOM 1309 O O . LEU A 1 169 ? 10.568 -488.550 21.314 1.00 33.63 182 LEU A O 1
ATOM 1314 N N . TYR A 1 170 ? 10.925 -490.263 19.892 1.00 37.72 183 TYR A N 1
ATOM 1315 C CA . TYR A 1 170 ? 12.368 -490.240 19.985 1.00 33.86 183 TYR A CA 1
ATOM 1316 C C . TYR A 1 170 ? 12.885 -491.134 18.872 1.00 37.79 183 TYR A C 1
ATOM 1317 O O . TYR A 1 170 ? 12.163 -492.002 18.374 1.00 34.92 183 TYR A O 1
ATOM 1326 N N . PHE A 1 171 ? 14.135 -490.907 18.488 1.00 39.24 184 PHE A N 1
ATOM 1327 C CA . PHE A 1 171 ? 14.736 -491.533 17.320 1.00 41.81 184 PHE A CA 1
ATOM 1328 C C . PHE A 1 171 ? 15.891 -492.416 17.764 1.00 45.13 184 PHE A C 1
ATOM 1329 O O . PHE A 1 171 ? 16.590 -492.100 18.725 1.00 41.77 184 PHE A O 1
ATOM 1337 N N . ASN A 1 172 ? 16.086 -493.521 17.056 1.00 44.34 185 ASN A N 1
ATOM 1338 C CA . ASN A 1 172 ? 17.198 -494.417 17.328 1.00 44.32 185 ASN A CA 1
ATOM 1339 C C . ASN A 1 172 ? 17.965 -494.739 16.050 1.00 46.27 185 ASN A C 1
ATOM 1340 O O . ASN A 1 172 ? 17.393 -495.281 15.099 1.00 44.02 185 ASN A O 1
ATOM 1345 N N . ALA A 1 173 ? 19.253 -494.387 16.022 1.00 46.25 186 ALA A N 1
ATOM 1346 C CA . ALA A 1 173 ? 20.087 -494.604 14.844 1.00 44.44 186 ALA A CA 1
ATOM 1347 C C . ALA A 1 173 ? 21.540 -494.863 15.207 1.00 45.24 186 ALA A C 1
ATOM 1348 O O . ALA A 1 173 ? 21.987 -494.556 16.317 1.00 48.23 186 ALA A O 1
ATOM 1350 N N . LYS A 1 174 ? 22.267 -495.442 14.259 1.00 44.04 187 LYS A N 1
ATOM 1351 C CA . LYS A 1 174 ? 23.688 -495.725 14.427 1.00 47.20 187 LYS A CA 1
ATOM 1352 C C . LYS A 1 174 ? 24.503 -494.880 13.461 1.00 45.17 187 LYS A C 1
ATOM 1353 O O . LYS A 1 174 ? 24.156 -494.767 12.284 1.00 45.66 187 LYS A O 1
ATOM 1359 N N . TRP A 1 175 ? 25.594 -494.292 13.952 1.00 44.13 188 TRP A N 1
ATOM 1360 C CA . TRP A 1 175 ? 26.529 -493.605 13.076 1.00 46.06 188 TRP A CA 1
ATOM 1361 C C . TRP A 1 175 ? 27.047 -494.589 12.026 1.00 43.62 188 TRP A C 1
ATOM 1362 O O . TRP A 1 175 ? 27.353 -495.730 12.344 1.00 46.72 188 TRP A O 1
ATOM 1373 N N . LEU A 1 176 ? 27.135 -494.149 10.780 1.00 41.50 189 LEU A N 1
ATOM 1374 C CA . LEU A 1 176 ? 27.801 -494.939 9.748 1.00 48.84 189 LEU A CA 1
ATOM 1375 C C . LEU A 1 176 ? 29.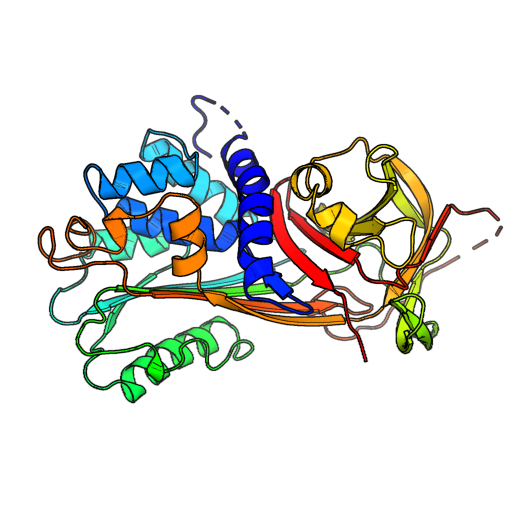280 -495.103 10.109 1.00 48.94 189 LEU A C 1
ATOM 1376 O O . LEU A 1 176 ? 29.879 -496.157 9.893 1.00 47.74 189 LEU A O 1
ATOM 1381 N N . VAL A 1 177 ? 29.852 -494.043 10.669 1.00 46.13 190 VAL A N 1
ATOM 1382 C CA . VAL A 1 177 ? 31.212 -494.070 11.184 1.00 49.41 190 VAL A CA 1
ATOM 1383 C C . VAL A 1 177 ? 31.165 -493.556 12.606 1.00 48.10 190 VAL A C 1
ATOM 1384 O O . VAL A 1 177 ? 31.120 -492.347 12.837 1.00 44.51 190 VAL A O 1
ATOM 1388 N N . PRO A 1 178 ? 31.151 -494.476 13.571 1.00 49.10 191 PRO A N 1
ATOM 1389 C CA . PRO A 1 178 ? 31.065 -494.114 14.985 1.00 43.25 191 PRO A CA 1
ATOM 1390 C C . PRO A 1 178 ? 32.318 -493.392 15.486 1.00 48.54 191 PRO A C 1
ATOM 1391 O O . PRO A 1 178 ? 33.378 -493.480 14.862 1.00 46.55 191 PRO A O 1
ATOM 1395 N N . PHE A 1 179 ? 32.177 -492.663 16.589 1.00 47.84 192 PHE A N 1
ATOM 1396 C CA . PHE A 1 179 ? 33.315 -492.046 17.266 1.00 46.97 192 PHE A CA 1
ATOM 1397 C C . PHE A 1 179 ? 33.964 -493.073 18.187 1.00 50.54 192 PHE A C 1
ATOM 1398 O O . PHE A 1 179 ? 33.262 -493.821 18.881 1.00 49.65 192 PHE A O 1
ATOM 1406 N N . PRO A 1 180 ? 35.311 -493.114 18.195 1.00 54.12 193 PRO A N 1
ATOM 1407 C CA . PRO A 1 180 ? 36.095 -493.934 19.129 1.00 51.08 193 PRO A CA 1
ATOM 1408 C C . PRO A 1 180 ? 36.076 -493.340 20.531 1.00 47.89 193 PRO A C 1
ATOM 1409 O O . PRO A 1 180 ? 36.604 -492.255 20.742 1.00 52.50 193 PRO A O 1
ATOM 1413 N N . PRO A 1 181 ? 35.470 -494.051 21.488 1.00 47.97 194 PRO A N 1
ATOM 1414 C CA . PRO A 1 181 ? 35.267 -493.567 22.863 1.00 51.38 194 PRO A CA 1
ATOM 1415 C C . PRO A 1 181 ? 36.561 -493.358 23.654 1.00 52.81 194 PRO A C 1
ATOM 1416 O O . PRO A 1 181 ? 36.574 -492.646 24.657 1.00 54.51 194 PRO A O 1
ATOM 1420 N N . PHE A 1 182 ? 37.638 -493.984 23.213 1.00 54.76 195 PHE A N 1
ATOM 1421 C CA . PHE A 1 182 ? 38.924 -493.807 23.877 1.00 58.72 195 PHE A CA 1
ATOM 1422 C C . PHE A 1 182 ? 39.347 -492.349 23.758 1.00 57.63 195 PHE A C 1
ATOM 1423 O O . PHE A 1 182 ? 39.942 -491.780 24.678 1.00 57.79 195 PHE A O 1
ATOM 1431 N N . HIS A 1 183 ? 39.013 -491.742 22.624 1.00 55.36 196 HIS A N 1
ATOM 1432 C CA . HIS A 1 183 ? 39.437 -490.378 22.336 1.00 55.22 196 HIS A CA 1
ATOM 1433 C C . HIS A 1 183 ? 38.461 -489.321 22.852 1.00 49.87 196 HIS A C 1
ATOM 1434 O O . HIS A 1 183 ? 38.661 -488.123 22.667 1.00 49.87 196 HIS A O 1
ATOM 1441 N N . THR A 1 184 ? 37.415 -489.771 23.524 1.00 48.64 197 THR A N 1
ATOM 1442 C CA .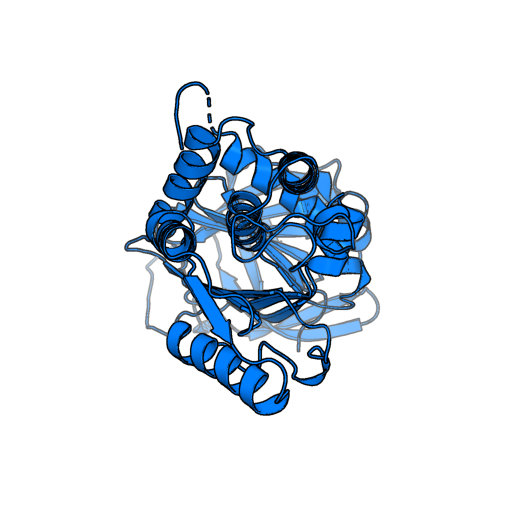 THR A 1 184 ? 36.476 -488.855 24.138 1.00 50.27 197 THR A CA 1
ATOM 1443 C C . THR A 1 184 ? 37.046 -488.227 25.412 1.00 53.25 197 THR A C 1
ATOM 1444 O O . THR A 1 184 ? 37.506 -488.933 26.317 1.00 54.05 197 THR A O 1
ATOM 1448 N N . ARG A 1 185 ? 37.008 -486.899 25.480 1.00 44.74 198 ARG A N 1
ATOM 1449 C CA . ARG A 1 185 ? 37.593 -486.179 26.602 1.00 47.00 198 ARG A CA 1
ATOM 1450 C C . ARG A 1 185 ? 36.859 -484.877 26.887 1.00 51.36 198 ARG A C 1
ATOM 1451 O O . ARG A 1 185 ? 36.101 -484.383 26.047 1.00 47.73 198 ARG A O 1
ATOM 1459 N N . LYS A 1 186 ? 37.083 -484.338 28.083 1.00 47.13 199 LYS A N 1
ATOM 1460 C CA . LYS A 1 186 ? 36.558 -483.038 28.484 1.00 49.16 199 LYS A CA 1
ATOM 1461 C C . LYS A 1 186 ? 37.263 -481.951 27.687 1.00 50.53 199 LYS A C 1
ATOM 1462 O O . LYS A 1 186 ? 38.486 -481.918 27.658 1.00 48.87 199 LYS A O 1
ATOM 1468 N N . SER A 1 187 ? 36.508 -481.053 27.058 1.00 47.89 200 SER A N 1
ATOM 1469 C CA . SER A 1 187 ? 37.116 -479.953 26.299 1.00 49.16 200 SER A CA 1
ATOM 1470 C C . SER A 1 187 ? 36.288 -478.672 26.376 1.00 50.89 200 SER A C 1
ATOM 1471 O O . SER A 1 187 ? 35.105 -478.707 26.724 1.00 48.31 200 SER A O 1
ATOM 1474 N N . ASP A 1 188 ? 36.909 -477.547 26.026 1.00 44.91 201 ASP A N 1
ATOM 1475 C CA . ASP A 1 188 ? 36.228 -476.258 26.061 1.00 44.73 201 ASP A CA 1
ATOM 1476 C C . ASP A 1 188 ? 34.955 -476.274 25.223 1.00 46.64 201 ASP A C 1
ATOM 1477 O O . ASP A 1 188 ? 34.948 -476.797 24.111 1.00 45.61 201 ASP A O 1
ATOM 1482 N N . PHE A 1 189 ? 33.896 -475.685 25.762 1.00 45.90 202 PHE A N 1
ATOM 1483 C CA . PHE A 1 189 ? 32.712 -475.347 24.992 1.00 43.05 202 PHE A CA 1
ATOM 1484 C C . PHE A 1 189 ? 32.385 -473.913 25.363 1.00 44.16 202 PHE A C 1
ATOM 1485 O O . PHE A 1 189 ? 32.161 -473.599 26.530 1.00 48.68 202 PHE A O 1
ATOM 1493 N N . HIS A 1 190 ? 32.382 -473.032 24.377 1.00 45.28 203 HIS A N 1
ATOM 1494 C CA . HIS A 1 190 ? 32.106 -471.629 24.636 1.00 49.71 203 HIS A CA 1
ATOM 1495 C C . HIS A 1 190 ? 30.634 -471.314 24.460 1.00 50.96 203 HIS A C 1
ATOM 1496 O O . HIS A 1 190 ? 30.151 -471.263 23.339 1.00 46.26 203 HIS A O 1
ATOM 1503 N N . LYS A 1 191 ? 29.935 -471.085 25.568 1.00 51.83 204 LYS A N 1
ATOM 1504 C CA . LYS A 1 191 ? 28.537 -470.674 25.525 1.00 55.18 204 LYS A CA 1
ATOM 1505 C C . LYS A 1 191 ? 28.441 -469.254 24.978 1.00 59.93 204 LYS A C 1
ATOM 1506 O O . LYS A 1 191 ? 27.391 -468.823 24.487 1.00 52.60 204 LYS A O 1
ATOM 1512 N N . SER A 1 192 ? 29.557 -468.536 25.085 1.00 58.16 205 SER A N 1
ATOM 1513 C CA . SER A 1 192 ? 29.713 -467.192 24.543 1.00 57.11 205 SER A CA 1
ATOM 1514 C C . SER A 1 192 ? 31.170 -466.831 24.730 1.00 64.06 205 SER A C 1
ATOM 1515 O O . SER A 1 192 ? 31.933 -467.609 25.314 1.00 66.53 205 SER A O 1
ATOM 1518 N N . ALA A 1 193 ? 31.571 -465.668 24.230 1.00 71.52 206 ALA A N 1
ATOM 1519 C CA . ALA A 1 193 ? 32.960 -465.241 24.363 1.00 68.92 206 ALA A CA 1
ATOM 1520 C C . ALA A 1 193 ? 33.421 -465.348 25.815 1.00 66.39 206 ALA A C 1
ATOM 1521 O O . ALA A 1 193 ? 34.368 -466.068 26.118 1.00 69.42 206 ALA A O 1
ATOM 1523 N N . LYS A 1 194 ? 32.718 -464.663 26.712 1.00 64.41 207 LYS A N 1
ATOM 1524 C CA . LYS A 1 194 ? 33.169 -464.516 28.096 1.00 69.35 207 LYS A CA 1
ATOM 1525 C C . LYS A 1 194 ? 33.092 -465.775 28.974 1.00 67.94 207 LYS A C 1
ATOM 1526 O O . LYS A 1 194 ? 33.798 -465.867 29.975 1.00 66.85 207 LYS A O 1
ATOM 1532 N N . GLU A 1 195 ? 32.247 -466.741 28.625 1.00 69.64 208 GLU A N 1
ATOM 1533 C CA . GLU A 1 195 ? 32.138 -467.936 29.466 1.00 65.46 208 GLU A CA 1
ATOM 1534 C C . GLU A 1 195 ? 32.416 -469.263 28.753 1.00 66.95 208 GLU A C 1
ATOM 1535 O O . GLU A 1 195 ? 31.899 -469.520 27.657 1.00 64.22 208 GLU A O 1
ATOM 1541 N N . VAL A 1 196 ? 33.220 -470.101 29.409 1.00 61.39 209 VAL A N 1
ATOM 1542 C CA . VAL A 1 196 ? 33.655 -471.394 28.876 1.00 57.06 209 VAL A CA 1
ATOM 1543 C C . VAL A 1 196 ? 33.352 -472.530 29.853 1.00 63.27 209 VAL A C 1
ATOM 1544 O O . VAL A 1 196 ? 33.327 -472.326 31.072 1.00 59.54 209 VAL A O 1
ATOM 1548 N N . VAL A 1 197 ? 33.146 -473.733 29.320 1.00 57.24 210 VAL A N 1
ATOM 1549 C CA . VAL A 1 197 ? 32.993 -474.910 30.164 1.00 54.08 210 VAL A CA 1
ATOM 1550 C C . VAL A 1 197 ? 33.740 -476.123 29.607 1.00 54.37 210 VAL A C 1
ATOM 1551 O O . VAL A 1 197 ? 34.100 -476.170 28.426 1.00 53.60 210 VAL A O 1
ATOM 1555 N N . GLN A 1 198 ? 33.986 -477.098 30.475 1.00 53.28 211 GLN A N 1
ATOM 1556 C CA . GLN A 1 198 ? 34.595 -478.357 30.073 1.00 52.47 211 GLN A CA 1
ATOM 1557 C C . GLN A 1 198 ? 33.524 -479.439 30.002 1.00 53.31 211 GLN A C 1
ATOM 1558 O O . GLN A 1 198 ? 32.887 -479.763 31.003 1.00 54.41 211 GLN A O 1
ATOM 1564 N N . VAL A 1 199 ? 33.314 -479.991 28.815 1.00 51.53 212 VAL A N 1
ATOM 1565 C CA . VAL A 1 199 ? 32.305 -481.029 28.660 1.00 49.54 212 VAL A CA 1
ATOM 1566 C C . VAL A 1 199 ? 32.865 -482.168 27.831 1.00 45.54 212 VAL A C 1
ATOM 1567 O O . VAL A 1 199 ? 33.841 -481.997 27.122 1.00 47.00 212 VAL A O 1
ATOM 1571 N N . ASP A 1 200 ? 32.235 -483.329 27.930 1.00 48.77 213 ASP A N 1
ATOM 1572 C CA . ASP A 1 200 ? 32.656 -484.506 27.189 1.00 41.88 213 ASP A CA 1
ATOM 1573 C C . ASP A 1 200 ? 32.526 -484.257 25.692 1.00 46.74 213 ASP A C 1
ATOM 1574 O O . ASP A 1 200 ? 31.458 -483.872 25.207 1.00 42.08 213 ASP A O 1
ATOM 1579 N N . THR A 1 201 ? 33.620 -484.473 24.968 1.00 38.24 214 THR A N 1
ATOM 1580 C CA . THR A 1 201 ? 33.667 -484.196 23.548 1.00 39.29 214 THR A CA 1
ATOM 1581 C C . THR A 1 201 ? 34.264 -485.393 22.810 1.00 41.48 214 THR A C 1
ATOM 1582 O O . THR A 1 201 ? 35.235 -485.995 23.267 1.00 43.24 214 THR A O 1
ATOM 1586 N N . MET A 1 202 ? 33.657 -485.744 21.680 1.00 41.22 215 MET A N 1
ATOM 1587 C CA . MET A 1 202 ? 34.051 -486.902 20.890 1.00 41.18 215 MET A CA 1
ATOM 1588 C C . MET A 1 202 ? 34.820 -486.447 19.658 1.00 39.04 215 MET A C 1
ATOM 1589 O O . MET A 1 202 ? 34.568 -485.364 19.140 1.00 37.67 215 MET A O 1
ATOM 1594 N N . TYR A 1 203 ? 35.731 -487.286 19.172 1.00 40.98 216 TYR A N 1
ATOM 1595 C CA . TYR A 1 203 ? 36.624 -486.890 18.089 1.00 37.13 216 TYR A CA 1
ATOM 1596 C C . TYR A 1 203 ? 36.703 -487.918 16.967 1.00 40.22 216 TYR A C 1
ATOM 1597 O O . TYR A 1 203 ? 36.913 -489.102 17.207 1.00 45.31 216 TYR A O 1
ATOM 1606 N N . LEU A 1 204 ? 36.540 -487.448 15.735 1.00 41.28 217 LEU A N 1
ATOM 1607 C CA . LEU A 1 204 ? 36.676 -488.297 14.556 1.00 43.33 217 LEU A CA 1
ATOM 1608 C C . LEU A 1 204 ? 37.488 -487.572 13.498 1.00 46.19 217 LEU A C 1
ATOM 1609 O O . LEU A 1 204 ? 37.104 -486.492 13.052 1.00 47.22 217 LEU A O 1
ATOM 1614 N N . ASP A 1 205 ? 38.602 -488.176 13.087 1.00 46.19 218 ASP A N 1
ATOM 1615 C CA . ASP A 1 205 ? 39.538 -487.531 12.167 1.00 49.59 218 ASP A CA 1
ATOM 1616 C C . ASP A 1 205 ? 39.575 -488.124 10.763 1.00 49.20 218 ASP A C 1
ATOM 1617 O O . ASP A 1 205 ? 39.224 -489.285 10.546 1.00 50.54 218 ASP A O 1
ATOM 1622 N N . GLU A 1 206 ? 40.026 -487.307 9.820 1.00 44.31 219 GLU A N 1
ATOM 1623 C CA . GLU A 1 206 ? 40.287 -487.750 8.456 1.00 54.69 219 GLU A CA 1
ATOM 1624 C C . GLU A 1 206 ? 39.148 -488.566 7.842 1.00 54.23 219 GLU A C 1
ATOM 1625 O O . GLU A 1 206 ? 39.393 -489.577 7.184 1.00 51.05 219 GLU A O 1
ATOM 1631 N N . GLN A 1 207 ? 37.909 -488.124 8.053 1.00 55.03 220 GLN A N 1
ATOM 1632 C CA . GLN A 1 207 ? 36.756 -488.762 7.430 1.00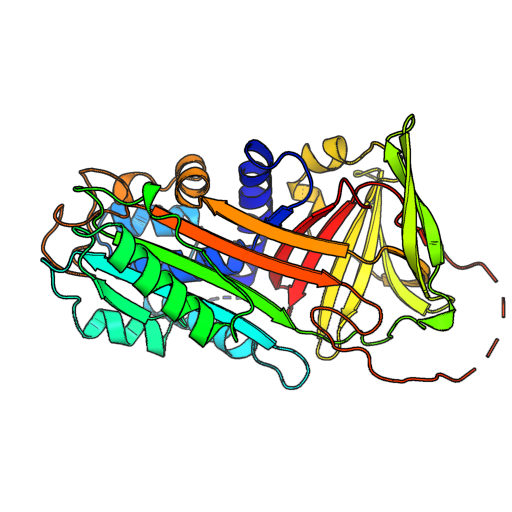 45.32 220 GLN A CA 1
ATOM 1633 C C . GLN A 1 207 ? 36.232 -487.875 6.313 1.00 49.90 220 GLN A C 1
ATOM 1634 O O . GLN A 1 207 ? 36.379 -486.654 6.365 1.00 50.01 220 GLN A O 1
ATOM 1640 N N . TYR A 1 208 ? 35.620 -488.487 5.303 1.00 50.51 221 TYR A N 1
ATOM 1641 C CA . TYR A 1 208 ? 34.971 -487.727 4.242 1.00 49.58 221 TYR A CA 1
ATOM 1642 C C . TYR A 1 208 ? 33.474 -487.610 4.520 1.00 46.87 221 TYR A C 1
ATOM 1643 O O . TYR A 1 208 ? 32.729 -488.588 4.421 1.00 47.60 221 TYR A O 1
ATOM 1652 N N . PHE A 1 209 ? 33.048 -486.403 4.868 1.00 44.79 222 PHE A N 1
ATOM 1653 C CA . PHE A 1 209 ? 31.650 -486.138 5.193 1.00 43.50 222 PHE A CA 1
ATOM 1654 C C . PHE A 1 209 ? 31.163 -484.982 4.353 1.00 44.68 222 PHE A C 1
ATOM 1655 O O . PHE A 1 209 ? 31.943 -484.108 3.986 1.00 47.24 222 PHE A O 1
ATOM 1663 N N . ASN A 1 210 ? 29.865 -484.970 4.062 1.00 48.52 223 ASN A N 1
ATOM 1664 C CA . ASN A 1 210 ? 29.265 -483.836 3.393 1.00 45.85 223 ASN A CA 1
ATOM 1665 C C . ASN A 1 210 ? 29.491 -482.559 4.181 1.00 45.72 223 ASN A C 1
ATOM 1666 O O . ASN A 1 210 ? 29.237 -482.493 5.384 1.00 43.39 223 ASN A O 1
ATOM 1671 N N . TYR A 1 211 ? 29.973 -481.546 3.483 1.00 45.79 224 TYR A N 1
ATOM 1672 C CA . TYR A 1 211 ? 30.479 -480.345 4.115 1.00 41.92 224 TYR A CA 1
ATOM 1673 C C . TYR A 1 211 ? 30.129 -479.160 3.240 1.00 46.34 224 TYR A C 1
ATOM 1674 O O . TYR A 1 211 ? 30.083 -479.278 2.015 1.00 50.40 224 TYR A O 1
ATOM 1683 N N . TYR A 1 212 ? 29.879 -478.015 3.857 1.00 44.59 225 TYR A N 1
ATOM 1684 C CA . TYR A 1 212 ? 29.540 -476.825 3.089 1.00 49.64 225 TYR A CA 1
ATOM 1685 C C . TYR A 1 212 ? 29.857 -475.546 3.843 1.00 50.96 225 TYR A C 1
ATOM 1686 O O . TYR A 1 212 ? 29.612 -475.440 5.042 1.00 50.43 225 TYR A O 1
ATOM 1695 N N . GLU A 1 213 ? 30.397 -474.566 3.133 1.00 47.02 226 GLU A N 1
ATOM 1696 C CA . GLU A 1 213 ? 30.638 -473.266 3.732 1.00 49.54 226 GLU A CA 1
ATOM 1697 C C . GLU A 1 213 ? 29.646 -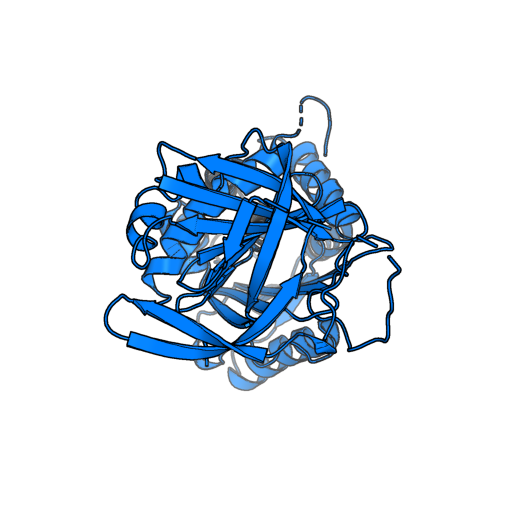472.270 3.160 1.00 55.32 226 GLU A C 1
ATOM 1698 O O . GLU A 1 213 ? 29.765 -471.864 2.002 1.00 53.70 226 GLU A O 1
ATOM 1704 N N . CYS A 1 214 ? 28.651 -471.901 3.966 1.00 54.18 227 CYS A N 1
ATOM 1705 C CA . CYS A 1 214 ? 27.643 -470.936 3.542 1.00 53.32 227 CYS A CA 1
ATOM 1706 C C . CYS A 1 214 ? 28.129 -469.526 3.818 1.00 53.59 227 CYS A C 1
ATOM 1707 O O . CYS A 1 214 ? 28.267 -469.121 4.972 1.00 50.75 227 CYS A O 1
ATOM 1710 N N . HIS A 1 215 ? 28.374 -468.777 2.750 1.00 52.34 228 HIS A N 1
ATOM 1711 C CA . HIS A 1 215 ? 28.956 -467.445 2.871 1.00 59.55 228 HIS A CA 1
ATOM 1712 C C . HIS A 1 215 ? 27.951 -466.377 3.305 1.00 57.15 228 HIS A C 1
ATOM 1713 O O . HIS A 1 215 ? 28.293 -465.481 4.078 1.00 61.16 228 HIS A O 1
ATOM 1720 N N . HIS A 1 216 ? 26.717 -466.481 2.823 1.00 59.20 229 HIS A N 1
ATOM 1721 C CA . HIS A 1 216 ? 25.655 -465.589 3.276 1.00 61.03 229 HIS A CA 1
ATOM 1722 C C . HIS A 1 216 ? 25.406 -465.748 4.777 1.00 59.97 229 HIS A C 1
ATOM 1723 O O . HIS A 1 216 ? 25.151 -464.772 5.484 1.00 59.72 229 HIS A O 1
ATOM 1730 N N . LEU A 1 217 ? 25.495 -466.980 5.262 1.00 56.64 230 LEU A N 1
ATOM 1731 C CA . LEU A 1 217 ? 25.218 -467.254 6.669 1.00 56.97 230 LEU A CA 1
ATOM 1732 C C . LEU A 1 217 ? 26.418 -467.089 7.577 1.00 59.77 230 LEU A C 1
ATOM 1733 O O . LEU A 1 217 ? 26.264 -467.057 8.798 1.00 57.16 230 LEU A O 1
ATOM 1738 N N . ASP A 1 218 ? 27.603 -466.980 6.979 1.00 55.34 231 ASP A N 1
ATOM 1739 C CA . ASP A 1 218 ? 28.854 -467.013 7.729 1.00 56.09 231 ASP A CA 1
ATOM 1740 C C . ASP A 1 218 ? 28.839 -468.183 8.705 1.00 50.25 231 ASP A C 1
ATOM 1741 O O . ASP A 1 218 ? 29.025 -468.018 9.912 1.00 46.69 231 ASP A O 1
ATOM 1746 N N . ALA A 1 219 ? 28.617 -469.370 8.163 1.00 47.07 232 ALA A N 1
ATOM 1747 C CA . ALA A 1 219 ? 28.583 -470.571 8.973 1.00 47.35 232 ALA A CA 1
ATOM 1748 C C . ALA A 1 219 ? 29.094 -471.742 8.153 1.00 46.47 232 ALA A C 1
ATOM 1749 O O . ALA A 1 219 ? 29.274 -471.639 6.944 1.00 42.73 232 ALA A O 1
ATOM 1751 N N . LYS A 1 220 ? 29.341 -472.852 8.828 1.00 48.73 233 LYS A N 1
ATOM 1752 C CA . LYS A 1 220 ? 29.712 -474.089 8.167 1.00 44.93 233 LYS A CA 1
ATOM 1753 C C . LYS A 1 220 ? 28.633 -475.105 8.494 1.00 40.37 233 LYS A C 1
ATOM 1754 O O . LYS A 1 220 ? 28.027 -475.037 9.559 1.00 41.17 233 LYS A O 1
ATOM 1760 N N . LEU A 1 221 ? 28.416 -476.050 7.585 1.00 38.07 234 LEU A N 1
ATOM 1761 C CA . LEU A 1 221 ? 27.429 -477.100 7.773 1.00 40.51 234 LEU A CA 1
ATOM 1762 C C . LEU A 1 221 ? 28.093 -478.431 7.539 1.00 40.67 234 LEU A C 1
ATOM 1763 O O . LEU A 1 221 ? 28.867 -478.591 6.597 1.00 40.51 234 LEU A O 1
ATOM 1768 N N . LEU A 1 222 ? 27.790 -479.384 8.404 1.00 37.95 235 LEU A N 1
ATOM 1769 C CA . LEU A 1 222 ? 28.361 -480.711 8.312 1.00 38.40 235 LEU A CA 1
ATOM 1770 C C . LEU A 1 222 ? 27.255 -481.726 8.457 1.00 39.22 235 LEU A C 1
ATOM 1771 O O . LEU A 1 222 ? 26.469 -481.653 9.389 1.00 36.90 235 LEU A O 1
ATOM 1776 N N . GLU A 1 223 ? 27.204 -482.693 7.557 1.00 32.17 236 GLU A N 1
ATOM 1777 C CA . GLU A 1 223 ? 26.185 -483.721 7.667 1.00 37.67 236 GLU A CA 1
ATOM 1778 C C . GLU A 1 223 ? 26.809 -485.061 8.051 1.00 39.73 236 GLU A C 1
ATOM 1779 O O . GLU A 1 223 ? 27.599 -485.643 7.307 1.00 42.98 236 GLU A O 1
ATOM 1785 N N . LEU A 1 224 ? 26.488 -485.511 9.255 1.00 40.20 237 LEU A N 1
ATOM 1786 C CA . LEU A 1 224 ? 27.002 -486.760 9.799 1.00 38.12 237 LEU A CA 1
ATOM 1787 C C . LEU A 1 224 ? 26.017 -487.869 9.482 1.00 39.39 237 LEU A C 1
ATOM 1788 O O . LEU A 1 224 ? 24.847 -487.792 9.868 1.00 36.76 237 LEU A O 1
ATOM 1793 N N . PRO A 1 225 ? 26.492 -488.900 8.773 1.00 42.25 238 PRO A N 1
ATOM 1794 C CA . PRO A 1 225 ? 25.653 -489.961 8.217 1.00 42.08 238 PRO A CA 1
ATOM 1795 C C . PRO A 1 225 ? 25.332 -491.036 9.235 1.00 44.42 238 PRO A C 1
ATOM 1796 O O . PRO A 1 225 ? 26.198 -491.461 10.009 1.00 41.25 238 PRO A O 1
ATOM 1800 N N . PHE A 1 226 ? 24.063 -491.432 9.245 1.00 39.14 239 PHE A N 1
ATOM 1801 C CA . PHE A 1 226 ? 23.589 -492.556 10.029 1.00 41.72 239 PHE A CA 1
ATOM 1802 C C . PHE A 1 226 ? 23.505 -493.752 9.100 1.00 46.24 239 PHE A C 1
ATOM 1803 O O . PHE A 1 226 ? 23.338 -493.591 7.896 1.00 42.70 239 PHE A O 1
ATOM 1811 N N . LYS A 1 227 ? 23.600 -494.950 9.657 1.00 45.53 240 LYS A N 1
ATOM 1812 C CA . LYS A 1 227 ? 23.364 -496.140 8.863 1.00 47.09 240 LYS A CA 1
ATOM 1813 C C . LYS A 1 227 ? 21.947 -496.129 8.314 1.00 52.40 240 LYS A C 1
ATOM 1814 O O . LYS A 1 227 ? 20.986 -495.841 9.043 1.00 50.50 240 LYS A O 1
ATOM 1820 N N . GLY A 1 228 ? 21.820 -496.434 7.026 1.00 47.23 241 GLY A N 1
ATOM 1821 C CA . GLY A 1 228 ? 20.522 -496.601 6.407 1.00 49.18 241 GLY A CA 1
ATOM 1822 C C . GLY A 1 228 ? 20.074 -495.365 5.656 1.00 52.45 241 GLY A C 1
ATOM 1823 O O . GLY A 1 228 ? 18.969 -495.336 5.110 1.00 53.98 241 GLY A O 1
ATOM 1824 N N . GLY A 1 229 ? 20.910 -494.331 5.650 1.00 45.47 242 GLY A N 1
ATOM 1825 C CA . GLY A 1 229 ? 20.608 -493.132 4.884 1.00 51.31 242 GLY A CA 1
ATOM 1826 C C . GLY A 1 229 ? 20.155 -491.894 5.647 1.00 51.74 242 GLY A C 1
ATOM 1827 O O . GLY A 1 229 ? 20.099 -490.798 5.085 1.00 56.69 242 GLY A O 1
ATOM 1828 N N . ALA A 1 230 ? 19.816 -492.059 6.919 1.00 50.07 243 ALA A N 1
ATOM 1829 C CA . ALA A 1 230 ? 19.472 -490.924 7.765 1.00 41.50 243 ALA A CA 1
ATOM 1830 C C . ALA A 1 230 ? 20.718 -490.075 8.015 1.00 43.94 243 ALA A C 1
ATOM 1831 O O . ALA A 1 230 ? 21.842 -490.512 7.733 1.00 40.73 243 ALA A O 1
ATOM 1833 N N . SER A 1 231 ? 20.537 -488.868 8.545 1.00 37.61 244 SER A N 1
ATOM 1834 C CA . SER A 1 231 ? 21.706 -488.045 8.875 1.00 39.48 244 SER A CA 1
ATOM 1835 C C . SER A 1 231 ? 21.428 -487.012 9.965 1.00 36.56 244 SER A C 1
ATOM 1836 O O . SER A 1 231 ? 20.281 -486.638 10.197 1.00 35.53 244 SER A O 1
ATOM 1839 N N . LEU A 1 232 ? 22.484 -486.595 10.661 1.00 38.63 245 LEU A N 1
ATOM 1840 C CA . LEU A 1 232 ? 22.422 -485.479 11.601 1.00 30.77 245 LEU A CA 1
ATOM 1841 C C . LEU A 1 232 ? 23.238 -484.321 11.042 1.00 33.43 245 LEU A C 1
ATOM 1842 O O . LEU A 1 232 ? 24.440 -484.462 10.789 1.00 38.14 245 LEU A O 1
ATOM 1847 N N . THR A 1 233 ? 22.586 -483.190 10.811 1.00 33.46 246 THR A N 1
ATOM 1848 C CA . THR A 1 233 ? 23.254 -482.025 10.243 1.00 34.78 246 THR A CA 1
ATOM 1849 C C . THR A 1 233 ? 23.474 -480.947 11.310 1.00 36.86 246 THR A C 1
ATOM 1850 O O . THR A 1 233 ? 22.518 -480.514 11.958 1.00 34.65 246 THR A O 1
ATOM 1854 N N . ILE A 1 234 ? 24.731 -480.522 11.479 1.00 33.73 247 ILE A N 1
ATOM 1855 C CA . ILE A 1 234 ? 25.074 -479.429 12.389 1.00 34.51 247 ILE A CA 1
ATOM 1856 C C . ILE A 1 234 ? 25.251 -478.162 11.571 1.00 33.49 247 ILE A C 1
ATOM 1857 O O . ILE A 1 234 ? 25.906 -478.183 10.531 1.00 37.03 247 ILE A O 1
ATOM 1862 N N . VAL A 1 235 ? 24.656 -477.070 12.026 1.00 34.55 248 VAL A N 1
ATOM 1863 C CA . VAL A 1 235 ? 24.878 -475.763 11.431 1.00 32.81 248 VAL A CA 1
ATOM 1864 C C . VAL A 1 235 ? 25.657 -474.923 12.434 1.00 39.06 248 VAL A C 1
ATOM 1865 O O . VAL A 1 235 ? 25.136 -474.537 13.484 1.00 35.03 248 VAL A O 1
ATOM 1869 N N . LEU A 1 236 ? 26.917 -474.657 12.093 1.00 40.17 249 LEU A N 1
ATOM 1870 C CA . LEU A 1 236 ? 27.877 -474.059 13.005 1.00 41.54 249 LEU A CA 1
ATOM 1871 C C . LEU A 1 236 ? 28.296 -472.670 12.539 1.00 42.01 249 LEU A C 1
ATOM 1872 O O . LEU A 1 236 ? 28.934 -472.533 11.507 1.00 43.29 249 LEU A O 1
ATOM 1877 N N . SER A 1 237 ? 27.930 -471.637 13.291 1.00 45.86 250 SER A N 1
ATOM 1878 C CA . SER A 1 237 ? 28.336 -470.290 12.914 1.00 47.48 250 SER A CA 1
ATOM 1879 C C . SER A 1 237 ? 29.852 -470.136 13.020 1.00 47.38 250 SER A C 1
ATOM 1880 O O . SER A 1 237 ? 30.495 -470.730 13.896 1.00 41.04 250 SER A O 1
ATOM 1883 N N . ASN A 1 238 ? 30.421 -469.348 12.112 1.00 49.71 251 ASN A N 1
ATOM 1884 C CA . ASN A 1 238 ? 31.866 -469.121 12.102 1.00 47.89 251 ASN A CA 1
ATOM 1885 C C . ASN A 1 238 ? 32.335 -468.369 13.339 1.00 49.88 251 ASN A C 1
ATOM 1886 O O . ASN A 1 238 ? 33.450 -468.568 13.809 1.00 52.29 251 ASN A O 1
ATOM 1891 N N . GLN A 1 239 ? 31.472 -467.519 13.878 1.00 48.01 252 GLN A N 1
ATOM 1892 C CA . GLN A 1 239 ? 31.792 -466.797 15.100 1.00 51.18 252 GLN A CA 1
ATOM 1893 C C . GLN A 1 239 ? 31.171 -467.438 16.348 1.00 54.23 252 GLN A C 1
ATOM 1894 O O . GLN A 1 239 ? 30.068 -467.987 16.301 1.00 49.38 252 GLN A O 1
ATOM 1900 N N . ILE A 1 240 ? 31.895 -467.366 17.459 1.00 52.55 253 ILE A N 1
ATOM 1901 C CA . ILE A 1 240 ? 31.468 -467.986 18.711 1.00 52.47 253 ILE A CA 1
ATOM 1902 C C . ILE A 1 240 ? 30.016 -467.678 19.076 1.00 55.17 253 ILE A C 1
ATOM 1903 O O . ILE A 1 240 ? 29.277 -468.571 19.491 1.00 53.03 253 ILE A O 1
ATOM 1908 N N . GLU A 1 241 ? 29.612 -466.419 18.926 1.00 57.63 254 GLU A N 1
ATOM 1909 C CA . GLU A 1 241 ? 28.300 -465.976 19.393 1.00 56.53 254 GLU A CA 1
ATOM 1910 C C . GLU A 1 241 ? 27.322 -465.764 18.246 1.00 56.85 254 GLU A C 1
ATOM 1911 O O . GLU A 1 241 ? 26.378 -464.985 18.375 1.00 59.29 254 GLU A O 1
ATOM 1917 N N . GLY A 1 242 ? 27.540 -466.459 17.132 1.00 56.35 255 GLY A N 1
ATOM 1918 C CA . GLY A 1 242 ? 26.767 -466.223 15.925 1.00 53.47 255 GLY A CA 1
ATOM 1919 C C . GLY A 1 242 ? 25.405 -466.894 15.792 1.00 53.98 255 GLY A C 1
ATOM 1920 O O . GLY A 1 242 ? 24.784 -466.814 14.734 1.00 55.79 255 GLY A O 1
ATOM 1921 N N . LEU A 1 243 ? 24.923 -467.544 16.849 1.00 55.45 256 LEU A N 1
ATOM 1922 C CA . LEU A 1 243 ? 23.668 -468.303 16.761 1.00 50.18 256 LEU A CA 1
ATOM 1923 C C . LEU A 1 243 ? 22.429 -467.446 16.483 1.00 53.44 256 LEU A C 1
ATOM 1924 O O . LEU A 1 243 ? 21.662 -467.733 15.557 1.00 48.54 256 LEU A O 1
ATOM 1929 N N . VAL A 1 244 ? 22.227 -466.410 17.293 1.00 52.26 257 VAL A N 1
ATOM 1930 C CA . VAL A 1 244 ? 21.098 -465.505 17.099 1.00 57.37 257 VAL A CA 1
ATOM 1931 C C . VAL A 1 244 ? 21.027 -465.044 15.649 1.00 56.18 257 VAL A C 1
ATOM 1932 O O . VAL A 1 244 ? 19.949 -464.997 15.050 1.00 59.55 257 VAL A O 1
ATOM 1936 N N . SER A 1 245 ? 22.185 -464.710 15.092 1.00 55.62 258 SER A N 1
ATOM 1937 C CA . SER A 1 245 ? 22.280 -464.315 13.695 1.00 58.81 258 SER A CA 1
ATOM 1938 C C . SER A 1 245 ? 21.670 -465.385 12.805 1.00 56.82 258 SER A C 1
ATOM 1939 O O . SER A 1 245 ? 20.910 -465.081 11.886 1.00 59.43 258 SER A O 1
ATOM 1942 N N . LEU A 1 246 ? 22.017 -466.639 13.071 1.00 55.16 259 LEU A N 1
ATOM 1943 C CA . LEU A 1 246 ? 21.515 -467.750 12.268 1.00 54.23 259 LEU A CA 1
ATOM 1944 C C . LEU A 1 246 ? 20.019 -467.895 12.448 1.00 52.40 259 LEU A C 1
ATOM 1945 O O . LEU A 1 246 ? 19.321 -468.368 11.555 1.00 52.05 259 LEU A O 1
ATOM 1950 N N . GLU A 1 247 ? 19.536 -467.485 13.615 1.00 54.58 260 GLU A N 1
ATOM 1951 C CA . GLU A 1 247 ? 18.129 -467.629 13.952 1.00 53.85 260 GLU A CA 1
ATOM 1952 C C . GLU A 1 247 ? 17.309 -466.475 13.396 1.00 55.87 260 GLU A C 1
ATOM 1953 O O . GLU A 1 247 ? 16.111 -466.606 13.166 1.00 50.89 260 GLU A O 1
ATOM 1959 N N . SER A 1 248 ? 17.964 -465.347 13.163 1.00 57.03 261 SER A N 1
ATOM 1960 C CA . SER A 1 248 ? 17.304 -464.238 12.498 1.00 55.32 261 SER A CA 1
ATOM 1961 C C . SER A 1 248 ? 17.151 -464.594 11.029 1.00 55.07 261 SER A C 1
ATOM 1962 O O . SER A 1 248 ? 16.286 -464.049 10.334 1.00 58.72 261 SER A O 1
ATOM 1965 N N . LYS A 1 249 ? 17.978 -465.532 10.574 1.00 48.99 262 LYS A N 1
ATOM 1966 C CA . LYS A 1 249 ? 17.886 -466.066 9.214 1.00 53.55 262 LYS A CA 1
ATOM 1967 C C . LYS A 1 249 ? 17.565 -467.566 9.217 1.00 53.09 262 LYS A C 1
ATOM 1968 O O . LYS A 1 249 ? 18.078 -468.326 8.386 1.00 45.82 262 LYS A O 1
ATOM 1974 N N . ILE A 1 250 ? 16.693 -467.978 10.138 1.00 53.67 263 ILE A N 1
ATOM 1975 C CA . ILE A 1 250 ? 16.419 -469.394 10.379 1.00 49.80 263 ILE A CA 1
ATOM 1976 C C . ILE A 1 250 ? 16.005 -470.171 9.133 1.00 49.90 263 ILE A C 1
ATOM 1977 O O . ILE A 1 250 ? 16.278 -471.368 9.003 1.00 47.56 263 ILE A O 1
ATOM 1982 N N . LYS A 1 251 ? 15.340 -469.482 8.217 1.00 54.48 264 LYS A N 1
ATOM 1983 C CA . LYS A 1 251 ? 14.871 -470.089 6.980 1.00 56.35 264 LYS A CA 1
ATOM 1984 C C . LYS A 1 251 ? 16.051 -470.624 6.167 1.00 54.75 264 LYS A C 1
ATOM 1985 O O . LYS A 1 251 ? 16.058 -471.774 5.717 1.00 52.22 264 LYS A O 1
ATOM 1991 N N . ARG A 1 252 ? 17.056 -469.779 5.984 1.00 59.89 265 ARG A N 1
ATOM 1992 C CA . ARG A 1 252 ? 18.229 -470.156 5.204 1.00 56.70 265 ARG A CA 1
ATOM 1993 C C . ARG A 1 252 ? 18.949 -471.357 5.819 1.00 54.08 265 ARG A C 1
ATOM 1994 O O . ARG A 1 252 ? 19.462 -472.216 5.107 1.00 50.43 265 ARG A O 1
ATOM 2002 N N . SER A 1 253 ? 18.961 -471.427 7.145 1.00 49.02 266 SER A N 1
ATOM 2003 C CA . SER A 1 253 ? 19.718 -472.469 7.833 1.00 50.88 266 SER A CA 1
ATOM 2004 C C . SER A 1 253 ? 19.200 -473.889 7.576 1.00 46.52 266 SER A C 1
ATOM 2005 O O . SER A 1 253 ? 19.947 -474.855 7.708 1.00 44.81 266 SER A O 1
ATOM 2008 N N . PHE A 1 254 ? 17.929 -474.025 7.217 1.00 47.63 267 PHE A N 1
ATOM 2009 C CA . PHE A 1 254 ? 17.357 -475.357 7.003 1.00 45.42 267 PHE A CA 1
ATOM 2010 C C . PHE A 1 254 ? 17.271 -475.733 5.530 1.00 50.28 267 PHE A C 1
ATOM 2011 O O . PHE A 1 254 ? 17.114 -476.907 5.184 1.00 46.02 267 PHE A O 1
ATOM 2019 N N . LEU A 1 255 ? 17.381 -474.725 4.671 1.00 50.89 268 LEU A N 1
ATOM 2020 C CA . LEU A 1 255 ? 17.449 -474.942 3.233 1.00 56.35 268 LEU A CA 1
ATOM 2021 C C . LEU A 1 255 ? 18.494 -475.983 2.875 1.00 58.13 268 LEU A C 1
ATOM 2022 O O . LEU A 1 255 ? 19.546 -476.059 3.505 1.00 55.81 268 LEU A O 1
ATOM 2027 N N . PRO A 1 256 ? 18.200 -476.794 1.856 1.00 60.67 269 PRO A N 1
ATOM 2028 C CA . PRO A 1 256 ? 19.155 -477.769 1.324 1.00 64.65 269 PRO A CA 1
ATOM 2029 C C . PRO A 1 256 ? 20.300 -477.046 0.616 1.00 64.02 269 PRO A C 1
ATOM 2030 O O . PRO A 1 256 ? 20.079 -476.021 -0.038 1.00 64.09 269 PRO A O 1
ATOM 2034 N N . HIS A 1 257 ? 21.512 -477.564 0.757 1.00 65.71 270 HIS A N 1
ATOM 2035 C CA . HIS A 1 257 ? 22.676 -476.932 0.149 1.00 62.94 270 HIS A CA 1
ATOM 2036 C C . HIS A 1 257 ? 23.466 -477.928 -0.686 1.00 66.07 270 HIS A C 1
ATOM 2037 O O . HIS A 1 257 ? 23.303 -479.141 -0.539 1.00 64.53 270 HIS A O 1
ATOM 2044 N N . ASN A 1 258 ? 24.324 -477.405 -1.558 1.00 65.29 271 ASN A N 1
ATOM 2045 C CA . ASN A 1 258 ? 25.171 -478.234 -2.408 1.00 68.21 271 ASN A CA 1
ATOM 2046 C C . ASN A 1 258 ? 26.316 -478.849 -1.620 1.00 66.25 271 ASN A C 1
ATOM 2047 O O . ASN A 1 258 ? 27.482 -478.510 -1.835 1.00 63.29 271 ASN A O 1
ATOM 2052 N N . LEU A 1 259 ? 25.981 -479.753 -0.708 1.00 63.90 272 LEU A N 1
ATOM 2053 C CA . LEU A 1 259 ? 26.984 -480.359 0.161 1.00 63.97 272 LEU A CA 1
ATOM 2054 C C . LEU A 1 259 ? 27.815 -481.390 -0.597 1.00 58.27 272 LEU A C 1
ATOM 2055 O O . LEU A 1 259 ? 27.272 -482.251 -1.289 1.00 60.00 272 LEU A O 1
ATOM 2060 N N . THR A 1 260 ? 29.133 -481.296 -0.469 1.00 56.70 273 THR A N 1
ATOM 2061 C CA . THR A 1 260 ? 30.028 -482.253 -1.108 1.00 56.24 273 THR A CA 1
ATOM 2062 C C . THR A 1 260 ? 30.930 -482.897 -0.069 1.00 54.20 273 THR A C 1
ATOM 2063 O O . THR A 1 260 ? 31.193 -482.311 0.979 1.00 56.09 273 THR A O 1
ATOM 2067 N N . LYS A 1 261 ? 31.401 -484.104 -0.358 1.00 52.41 274 LYS A N 1
ATOM 2068 C CA . LYS A 1 261 ? 32.256 -484.814 0.577 1.00 52.02 274 LYS A CA 1
ATOM 2069 C C . LYS A 1 261 ? 33.663 -484.217 0.637 1.00 53.76 274 LYS A C 1
ATOM 2070 O O . LYS A 1 261 ? 34.424 -484.278 -0.328 1.00 49.28 274 LYS A O 1
ATOM 2076 N N . GLN A 1 262 ? 34.007 -483.635 1.777 1.00 50.45 275 GLN A N 1
ATOM 2077 C CA . GLN A 1 262 ? 35.351 -483.111 1.974 1.00 49.87 275 GLN A CA 1
ATOM 2078 C C . GLN A 1 262 ? 36.008 -483.787 3.159 1.00 49.04 275 GLN A C 1
ATOM 2079 O O . GLN A 1 262 ? 35.335 -484.228 4.084 1.00 45.58 275 GLN A O 1
ATOM 2085 N N . LEU A 1 263 ? 37.333 -483.867 3.125 1.00 48.89 276 LEU A N 1
ATOM 2086 C CA . LEU A 1 263 ? 38.089 -484.471 4.205 1.00 44.22 276 LEU A CA 1
ATOM 2087 C C . LEU A 1 263 ? 38.046 -483.548 5.413 1.00 43.48 276 LEU A C 1
ATOM 2088 O O . LEU A 1 263 ? 38.373 -482.369 5.317 1.00 44.84 276 LEU A O 1
ATOM 2093 N N . VAL A 1 264 ? 37.650 -484.078 6.557 1.00 38.98 277 VAL A N 1
ATOM 2094 C CA . VAL A 1 264 ? 37.353 -483.211 7.681 1.00 39.91 277 VAL A CA 1
ATOM 2095 C C . VAL A 1 264 ? 37.652 -483.904 8.987 1.00 38.95 277 VAL A C 1
ATOM 2096 O O . VAL A 1 264 ? 37.600 -485.129 9.072 1.00 43.76 277 VAL A O 1
ATOM 2100 N N . ASN A 1 265 ? 37.993 -483.115 10.000 1.00 42.15 278 ASN A N 1
ATOM 2101 C CA . ASN A 1 265 ? 38.067 -483.606 11.364 1.00 42.30 278 ASN A CA 1
ATOM 2102 C C . ASN A 1 265 ? 36.882 -483.037 12.125 1.00 42.23 278 ASN A C 1
ATOM 2103 O O . ASN A 1 265 ? 36.521 -481.880 11.936 1.00 42.97 278 ASN A O 1
ATOM 2108 N N . VAL A 1 266 ? 36.282 -483.838 12.992 1.00 41.59 279 VAL A N 1
ATOM 2109 C CA . VAL A 1 266 ? 35.104 -483.384 13.708 1.00 40.14 279 VAL A CA 1
ATOM 2110 C C . VAL A 1 266 ? 35.257 -483.494 15.213 1.00 37.99 279 VAL A C 1
ATOM 2111 O O . VAL A 1 266 ? 35.684 -484.522 15.736 1.00 41.34 279 VAL A O 1
ATOM 2115 N N . ALA A 1 267 ? 34.891 -482.426 15.905 1.00 35.98 280 ALA A N 1
ATOM 2116 C CA . ALA A 1 267 ? 34.834 -482.443 17.360 1.00 36.14 280 ALA A CA 1
ATOM 2117 C C . ALA A 1 267 ? 33.408 -482.140 17.774 1.00 38.08 280 ALA A C 1
ATOM 2118 O O . ALA A 1 267 ? 32.955 -481.000 17.653 1.00 36.52 280 ALA A O 1
ATOM 2120 N N . LEU A 1 268 ? 32.714 -483.162 18.263 1.00 36.25 281 LEU A N 1
ATOM 2121 C CA . LEU A 1 268 ? 31.301 -483.035 18.603 1.00 35.08 281 LEU A CA 1
ATOM 2122 C C . LEU A 1 268 ? 31.099 -483.443 20.034 1.00 35.19 281 LEU A C 1
ATOM 2123 O O . LEU A 1 268 ? 31.374 -484.579 20.389 1.00 37.57 281 LEU A O 1
ATOM 2128 N N . PRO A 1 269 ? 30.604 -482.518 20.862 1.00 35.30 282 PRO A N 1
ATOM 2129 C CA . PRO A 1 269 ? 30.251 -482.834 22.244 1.00 35.30 282 PRO A CA 1
ATOM 2130 C C . PRO A 1 269 ? 29.165 -483.894 22.282 1.00 41.69 282 PRO A C 1
ATOM 2131 O O . PRO A 1 269 ? 28.306 -483.954 21.382 1.00 37.72 282 PRO A O 1
ATOM 2135 N N . LYS A 1 270 ? 29.159 -484.718 23.318 1.00 38.23 283 LYS A N 1
ATOM 2136 C CA . LYS A 1 270 ? 27.958 -485.510 23.524 1.00 40.71 283 LYS A CA 1
ATOM 2137 C C . LYS A 1 270 ? 26.878 -484.617 24.127 1.00 41.60 283 LYS A C 1
ATOM 2138 O O . LYS A 1 270 ? 27.168 -483.651 24.828 1.00 39.95 283 LYS A O 1
ATOM 2144 N N . PHE A 1 271 ? 25.621 -484.900 23.814 1.00 35.13 284 PHE A N 1
ATOM 2145 C CA . PHE A 1 271 ? 24.555 -484.077 24.344 1.00 35.74 284 PHE A CA 1
ATOM 2146 C C . PHE A 1 271 ? 23.245 -484.832 24.470 1.00 37.43 284 PHE A C 1
ATO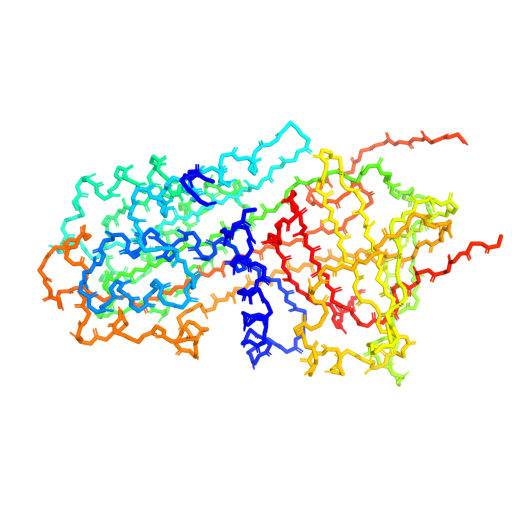M 2147 O O . PHE A 1 271 ? 22.959 -485.754 23.712 1.00 38.43 284 PHE A O 1
ATOM 2155 N N . LYS A 1 272 ? 22.479 -484.449 25.474 1.00 36.94 285 LYS A N 1
ATOM 2156 C CA . LYS A 1 272 ? 21.157 -485.002 25.678 1.00 37.29 285 LYS A CA 1
ATOM 2157 C C . LYS A 1 272 ? 20.224 -483.827 25.847 1.00 35.59 285 LYS A C 1
ATOM 2158 O O . LYS A 1 272 ? 20.557 -482.861 26.543 1.00 36.28 285 LYS A O 1
ATOM 2164 N N . ILE A 1 273 ? 19.075 -483.884 25.179 1.00 34.63 286 ILE A N 1
ATOM 2165 C CA . ILE A 1 273 ? 18.056 -482.856 25.317 1.00 31.82 286 ILE A CA 1
ATOM 2166 C C . ILE A 1 273 ? 16.669 -483.474 25.469 1.00 36.33 286 ILE A C 1
ATOM 2167 O O . ILE A 1 273 ? 16.314 -484.409 24.751 1.00 37.13 286 ILE A O 1
ATOM 2172 N N . GLU A 1 274 ? 15.892 -482.930 26.396 1.00 38.77 287 GLU A N 1
ATOM 2173 C CA . GLU A 1 274 ? 14.485 -483.289 26.560 1.00 35.01 287 GLU A CA 1
ATOM 2174 C C . GLU A 1 274 ? 13.631 -482.043 26.456 1.00 39.04 287 GLU A C 1
ATOM 2175 O O . GLU A 1 274 ? 13.875 -481.060 27.150 1.00 38.87 287 GLU A O 1
ATOM 2181 N N . SER A 1 275 ? 12.628 -482.081 25.584 1.00 33.47 288 SER A N 1
ATOM 2182 C CA . SER A 1 275 ? 11.738 -480.941 25.418 1.00 34.42 288 SER A CA 1
ATOM 2183 C C . SER A 1 275 ? 10.270 -481.327 25.487 1.00 34.04 288 SER A C 1
ATOM 2184 O O . SER A 1 275 ? 9.888 -482.430 25.105 1.00 32.67 288 SER A O 1
ATOM 2187 N N . THR A 1 276 ? 9.458 -480.402 25.989 1.00 33.75 289 THR A N 1
ATOM 2188 C CA . THR A 1 276 ? 8.015 -480.533 25.958 1.00 33.44 289 THR A CA 1
ATOM 2189 C C . THR A 1 276 ? 7.505 -479.270 25.279 1.00 38.52 289 THR A C 1
ATOM 2190 O O . THR A 1 276 ? 7.814 -478.164 25.707 1.00 41.95 289 THR A O 1
ATOM 2194 N N . VAL A 1 277 ? 6.766 -479.434 24.191 1.00 30.95 290 VAL A N 1
ATOM 2195 C CA . VAL A 1 277 ? 6.342 -478.298 23.390 1.00 30.72 290 VAL A CA 1
ATOM 2196 C C . VAL A 1 277 ? 4.810 -478.175 23.320 1.00 33.49 290 VAL A C 1
ATOM 2197 O O . VAL A 1 277 ? 4.106 -479.127 22.995 1.00 30.39 290 VAL A O 1
ATOM 2201 N N . ASP A 1 278 ? 4.326 -476.986 23.655 1.00 29.44 291 ASP A N 1
ATOM 2202 C CA . ASP A 1 278 ? 2.945 -476.623 23.510 1.00 36.42 291 ASP A CA 1
ATOM 2203 C C . ASP A 1 278 ? 2.748 -476.245 22.058 1.00 35.21 291 ASP A C 1
ATOM 2204 O O . ASP A 1 278 ? 3.091 -475.141 21.656 1.00 32.53 291 ASP A O 1
ATOM 2209 N N . PHE A 1 279 ? 2.199 -477.171 21.286 1.00 30.61 292 PHE A N 1
ATOM 2210 C CA . PHE A 1 279 ? 1.966 -476.933 19.861 1.00 36.12 292 PHE A CA 1
ATOM 2211 C C . PHE A 1 279 ? 0.700 -476.120 19.564 1.00 33.07 292 PHE A C 1
ATOM 2212 O O . PHE A 1 279 ? 0.534 -475.620 18.454 1.00 34.72 292 PHE A O 1
ATOM 2220 N N . LYS A 1 280 ? -0.189 -475.980 20.541 1.00 33.27 293 LYS A N 1
ATOM 2221 C CA . LYS A 1 280 ? -1.338 -475.088 20.359 1.00 35.32 293 LYS A CA 1
ATOM 2222 C C . LYS A 1 280 ? -0.857 -473.650 20.207 1.00 35.45 293 LYS A C 1
ATOM 2223 O O . LYS A 1 280 ? -1.279 -472.918 19.321 1.00 35.91 293 LYS A O 1
ATOM 2229 N N . LYS A 1 281 ? 0.010 -473.248 21.121 1.00 37.78 294 LYS A N 1
ATOM 2230 C CA . LYS A 1 281 ? 0.678 -471.955 21.059 1.00 40.73 294 LYS A CA 1
ATOM 2231 C C . LYS A 1 281 ? 1.380 -471.768 19.717 1.00 40.98 294 LYS A C 1
ATOM 2232 O O . LYS A 1 281 ? 1.230 -470.729 19.071 1.00 42.95 294 LYS A O 1
ATOM 2238 N N . VAL A 1 282 ? 2.141 -472.773 19.297 1.00 32.00 295 VAL A N 1
ATOM 2239 C CA . VAL A 1 282 ? 2.834 -472.683 18.015 1.00 37.81 295 VAL A CA 1
ATOM 2240 C C . VAL A 1 282 ? 1.830 -472.519 16.871 1.00 38.94 295 VAL A C 1
ATOM 2241 O O . VAL A 1 282 ? 1.921 -471.569 16.095 1.00 38.95 295 VAL A O 1
ATOM 2245 N N . LEU A 1 283 ? 0.862 -473.433 16.787 1.00 35.39 296 LEU A N 1
ATOM 2246 C CA . LEU A 1 283 ? -0.033 -473.482 15.637 1.00 39.74 296 LEU A CA 1
ATOM 2247 C C . LEU A 1 283 ? -0.918 -472.242 15.531 1.00 40.03 296 LEU A C 1
ATOM 2248 O O . LEU A 1 283 ? -1.275 -471.819 14.430 1.00 41.90 296 LEU A O 1
ATOM 2253 N N . LYS A 1 284 ? -1.247 -471.652 16.673 1.00 39.62 297 LYS A N 1
ATOM 2254 C CA . LYS A 1 284 ? -2.024 -470.418 16.685 1.00 45.47 297 LYS A CA 1
ATOM 2255 C C . LYS A 1 284 ? -1.300 -469.298 15.951 1.00 44.43 297 LYS A C 1
ATOM 2256 O O . LYS A 1 284 ? -1.916 -468.564 15.187 1.00 46.66 297 LYS A O 1
ATOM 2262 N N . LYS A 1 285 ? 0.005 -469.167 16.173 1.00 43.05 298 LYS A N 1
ATOM 2263 C CA . LYS A 1 285 ? 0.764 -468.125 15.487 1.00 48.78 298 LYS A CA 1
ATOM 2264 C C . LYS A 1 285 ? 0.863 -468.402 13.986 1.00 50.83 298 LYS A C 1
ATOM 2265 O O . LYS A 1 285 ? 1.037 -467.483 13.195 1.00 56.50 298 LYS A O 1
ATOM 2271 N N . LEU A 1 286 ? 0.738 -469.671 13.608 1.00 46.29 299 LEU A N 1
ATOM 2272 C CA . LEU A 1 286 ? 0.922 -470.097 12.218 1.00 46.76 299 LEU A CA 1
ATOM 2273 C C . LEU A 1 286 ? -0.356 -470.097 11.378 1.00 53.73 299 LEU A C 1
ATOM 2274 O O . LEU A 1 286 ? -0.290 -470.263 10.157 1.00 49.89 299 LEU A O 1
ATOM 2279 N N . GLY A 1 287 ? -1.510 -469.945 12.029 1.00 45.20 300 GLY A N 1
ATOM 2280 C CA . GLY A 1 287 ? -2.762 -469.789 11.308 1.00 47.51 300 GLY A CA 1
ATOM 2281 C C . GLY A 1 287 ? -3.926 -470.695 11.665 1.00 46.21 300 GLY A C 1
ATOM 2282 O O . GLY A 1 287 ? -5.008 -470.551 11.095 1.00 48.24 300 GLY A O 1
ATOM 2283 N N . VAL A 1 288 ? -3.725 -471.637 12.580 1.00 38.36 301 VAL A N 1
ATOM 2284 C CA . VAL A 1 288 ? -4.824 -472.473 13.040 1.00 43.90 301 VAL A CA 1
ATOM 2285 C C . VAL A 1 288 ? -5.541 -471.771 14.188 1.00 46.28 301 VAL A C 1
ATOM 2286 O O . VAL A 1 288 ? -4.992 -471.641 15.286 1.00 41.64 301 VAL A O 1
ATOM 2290 N N . LYS A 1 289 ? -6.765 -471.310 13.930 1.00 47.79 302 LYS A N 1
ATOM 2291 C CA . LYS A 1 289 ? -7.529 -470.581 14.944 1.00 51.37 302 LYS A CA 1
ATOM 2292 C C . LYS A 1 289 ? -8.838 -471.292 15.271 1.00 48.66 302 LYS A C 1
ATOM 2293 O O . LYS A 1 289 ? -9.101 -471.613 16.432 1.00 47.23 302 LYS A O 1
ATOM 2299 N N . LYS A 1 290 ? -9.630 -471.564 14.234 1.00 47.46 303 LYS A N 1
ATOM 2300 C CA . LYS A 1 290 ? -10.966 -472.133 14.392 1.00 50.60 303 LYS A CA 1
ATOM 2301 C C . LYS A 1 290 ? -10.994 -473.377 15.267 1.00 47.65 303 LYS A C 1
ATOM 2302 O O . LYS A 1 290 ? -11.859 -473.507 16.126 1.00 42.70 303 LYS A O 1
ATOM 2308 N N . ALA A 1 291 ? -10.051 -474.290 15.041 1.00 42.83 304 ALA A N 1
ATOM 2309 C CA . ALA A 1 291 ? -10.085 -475.591 15.700 1.00 38.95 304 ALA A CA 1
ATOM 2310 C C . ALA A 1 291 ? -9.928 -475.500 17.216 1.00 35.71 304 ALA A C 1
ATOM 2311 O O . ALA A 1 291 ? -10.232 -476.458 17.925 1.00 32.92 304 ALA A O 1
ATOM 2313 N N . PHE A 1 292 ? -9.438 -474.358 17.698 1.00 38.74 305 PHE A N 1
ATOM 2314 C CA . PHE A 1 292 ? -9.194 -474.157 19.133 1.00 41.63 305 PHE A CA 1
ATOM 2315 C C . PHE A 1 292 ? -10.315 -473.382 19.828 1.00 41.12 305 PHE A C 1
ATOM 2316 O O . PHE A 1 292 ? -10.279 -473.195 21.047 1.00 44.51 305 PHE A O 1
ATOM 2324 N N . GLY A 1 293 ? -11.292 -472.912 19.057 1.00 42.97 306 GLY A N 1
ATOM 2325 C CA . GLY A 1 293 ? -12.313 -472.017 19.585 1.00 43.30 306 GLY A CA 1
ATOM 2326 C C . GLY A 1 293 ? -13.748 -472.433 19.314 1.00 44.93 306 GLY A C 1
ATOM 2327 O O . GLY A 1 293 ? -14.012 -473.584 18.965 1.00 43.93 306 GLY A O 1
ATOM 2328 N N . ASP A 1 294 ? -14.675 -471.490 19.470 1.00 45.58 307 ASP A N 1
ATOM 2329 C CA . ASP A 1 294 ? -16.112 -471.792 19.402 1.00 52.92 307 ASP A CA 1
ATOM 2330 C C . ASP A 1 294 ? -16.611 -472.203 18.025 1.00 48.07 307 ASP A C 1
ATOM 2331 O O . ASP A 1 294 ? -17.571 -472.962 17.914 1.00 46.17 307 ASP A O 1
ATOM 2336 N N . GLU A 1 295 ? -15.976 -471.692 16.977 1.00 50.00 308 GLU A N 1
ATOM 2337 C CA . GLU A 1 295 ? -16.400 -472.004 15.617 1.00 47.55 308 GLU A CA 1
ATOM 2338 C C . GLU A 1 295 ? -15.924 -473.378 15.182 1.00 47.16 308 GLU A C 1
ATOM 2339 O O . GLU A 1 295 ? -16.125 -473.779 14.032 1.00 44.16 308 GLU A O 1
ATOM 2345 N N . ALA A 1 296 ? -15.308 -474.100 16.114 1.00 47.16 309 ALA A N 1
ATOM 2346 C CA . ALA A 1 296 ? -14.633 -475.358 15.813 1.00 43.05 309 ALA A CA 1
ATOM 2347 C C . ALA A 1 296 ? -15.581 -476.441 15.349 1.00 43.28 309 ALA A C 1
ATOM 2348 O O . ALA A 1 296 ? -16.685 -476.590 15.882 1.00 43.59 309 ALA A O 1
ATOM 2350 N N . ASP A 1 297 ? -15.145 -477.209 14.358 1.00 40.91 310 ASP A N 1
ATOM 2351 C CA . ASP A 1 297 ? -15.950 -478.306 13.866 1.00 38.30 310 ASP A CA 1
ATOM 2352 C C . ASP A 1 297 ? -15.187 -479.615 13.775 1.00 39.43 310 ASP A C 1
ATOM 2353 O O . ASP A 1 297 ? -14.649 -479.960 12.719 1.00 41.31 310 ASP A O 1
ATOM 2358 N N . LEU A 1 298 ? -15.174 -480.345 14.888 1.00 36.91 311 LEU A N 1
ATOM 2359 C CA . LEU A 1 298 ? -14.558 -481.658 14.971 1.00 39.59 311 LEU A CA 1
ATOM 2360 C C . LEU A 1 298 ? -15.568 -482.796 14.899 1.00 37.84 311 LEU A C 1
ATOM 2361 O O . LEU A 1 298 ? -15.329 -483.869 15.463 1.00 40.05 311 LEU A O 1
ATOM 2366 N N . SER A 1 299 ? -16.683 -482.566 14.205 1.00 42.05 312 SER A N 1
ATOM 2367 C CA . SER A 1 299 ? -17.779 -483.544 14.124 1.00 45.92 312 SER A CA 1
ATOM 2368 C C . SER A 1 299 ? -17.385 -484.868 13.468 1.00 46.65 312 SER A C 1
ATOM 2369 O O . SER A 1 299 ? -18.112 -485.856 13.565 1.00 46.17 312 SER A O 1
ATOM 2372 N N . GLY A 1 300 ? -16.250 -484.873 12.774 1.00 42.29 313 GLY A N 1
ATOM 2373 C CA . GLY A 1 300 ? -15.704 -486.098 12.219 1.00 41.36 313 GLY A CA 1
ATOM 2374 C C . GLY A 1 300 ? -15.081 -486.973 13.289 1.00 43.62 313 GLY A C 1
ATOM 2375 O O . GLY A 1 300 ? -14.855 -488.157 13.079 1.00 46.86 313 GLY A O 1
ATOM 2376 N N . ILE A 1 301 ? -14.805 -486.398 14.451 1.00 40.29 314 ILE A N 1
ATOM 2377 C CA . ILE A 1 301 ? -14.232 -487.181 15.532 1.00 44.80 314 ILE A CA 1
ATOM 2378 C C . ILE A 1 301 ? -15.357 -487.733 16.412 1.00 47.05 314 ILE A C 1
ATOM 2379 O O . ILE A 1 301 ? -15.436 -488.938 16.663 1.00 49.55 314 ILE A O 1
ATOM 2384 N N . ALA A 1 302 ? -16.233 -486.842 16.863 1.00 48.73 315 ALA A N 1
ATOM 2385 C CA . ALA A 1 302 ? -17.382 -487.237 17.677 1.00 46.03 315 ALA A CA 1
ATOM 2386 C C . ALA A 1 302 ? -18.272 -486.042 17.923 1.00 47.80 315 ALA A C 1
ATOM 2387 O O . ALA A 1 302 ? -17.829 -484.899 17.828 1.00 43.10 315 ALA A O 1
ATOM 2389 N N . GLY A 1 303 ? -19.540 -486.311 18.224 1.00 51.59 316 GLY A N 1
ATOM 2390 C CA . GLY A 1 303 ? -20.496 -485.260 18.501 1.00 48.21 316 GLY A CA 1
ATOM 2391 C C . GLY A 1 303 ? -20.853 -484.426 17.290 1.00 49.98 316 GLY A C 1
ATOM 2392 O O . GLY A 1 303 ? -20.569 -484.795 16.152 1.00 47.25 316 GLY A O 1
ATOM 2393 N N . GLU A 1 304 ? -21.485 -483.290 17.549 1.00 48.23 317 GLU A N 1
ATOM 2394 C CA . GLU A 1 304 ? -21.886 -482.371 16.501 1.00 49.26 317 GLU A CA 1
ATOM 2395 C C . GLU A 1 304 ? -20.999 -481.147 16.566 1.00 44.75 317 GLU A C 1
ATOM 2396 O O . GLU A 1 304 ? -20.253 -480.968 17.521 1.00 46.63 317 GLU A O 1
ATOM 2402 N N . LYS A 1 305 ? -21.091 -480.298 15.555 1.00 43.32 318 LYS A N 1
ATOM 2403 C CA . LYS A 1 305 ? -20.266 -479.106 15.497 1.00 42.09 318 LYS A CA 1
ATOM 2404 C C . LYS A 1 305 ? -20.327 -478.280 16.789 1.00 46.36 318 LYS A C 1
ATOM 2405 O O . LYS A 1 305 ? -21.400 -477.942 17.272 1.00 39.87 318 LYS A O 1
ATOM 2411 N N . GLY A 1 306 ? -19.166 -477.930 17.328 1.00 40.13 319 GLY A N 1
ATOM 2412 C CA . GLY A 1 306 ? -19.109 -477.061 18.488 1.00 38.59 319 GLY A CA 1
ATOM 2413 C C . GLY A 1 306 ? -19.064 -477.808 19.811 1.00 37.23 319 GLY A C 1
ATOM 2414 O O . GLY A 1 306 ? -18.747 -477.218 20.835 1.00 43.01 319 GLY A O 1
ATOM 2415 N N . ASP A 1 307 ? -19.381 -479.098 19.780 1.00 36.48 320 ASP A N 1
ATOM 2416 C CA . ASP A 1 307 ? -19.221 -479.983 20.931 1.00 40.17 320 ASP A CA 1
ATOM 2417 C C . ASP A 1 307 ? -17.754 -480.105 21.365 1.00 42.27 320 ASP A C 1
ATOM 2418 O O . ASP A 1 307 ? -17.427 -480.057 22.552 1.00 38.40 320 ASP A O 1
ATOM 2423 N N . LEU A 1 308 ? -16.867 -480.300 20.398 1.00 45.00 321 LEU A N 1
ATOM 2424 C CA . LEU A 1 308 ? -15.461 -480.507 20.726 1.00 40.67 321 LEU A CA 1
ATOM 2425 C C . LEU A 1 308 ? -14.615 -479.395 20.136 1.00 38.37 321 LEU A C 1
ATOM 2426 O O . LEU A 1 308 ? -14.968 -478.810 19.118 1.00 41.81 321 LEU A O 1
ATOM 2431 N N . VAL A 1 309 ? -13.528 -479.068 20.821 1.00 38.06 322 VAL A N 1
ATOM 2432 C CA . VAL A 1 309 ? -12.504 -478.187 20.284 1.00 35.45 322 VAL A CA 1
ATOM 2433 C C . VAL A 1 309 ? -11.192 -478.860 20.641 1.00 37.91 322 VAL A C 1
ATOM 2434 O O . VAL A 1 309 ? -11.167 -479.744 21.501 1.00 35.92 322 VAL A O 1
ATOM 2438 N N . ILE A 1 310 ? -10.102 -478.471 19.984 1.00 37.33 323 ILE A N 1
ATOM 2439 C CA . ILE A 1 310 ? -8.811 -478.980 20.396 1.00 30.37 323 ILE A CA 1
ATOM 2440 C C . ILE A 1 310 ? -8.374 -478.179 21.609 1.00 35.63 323 ILE A C 1
ATOM 2441 O O . ILE A 1 310 ? -8.109 -476.983 21.511 1.00 37.24 323 ILE A O 1
ATOM 2446 N N . SER A 1 311 ? -8.283 -478.846 22.749 1.00 33.11 324 SER A N 1
ATOM 2447 C CA . SER A 1 311 ? -7.986 -478.157 23.999 1.00 35.66 324 SER A CA 1
ATOM 2448 C C . SER A 1 311 ? -6.481 -478.004 24.232 1.00 34.23 324 SER A C 1
ATOM 2449 O O . SER A 1 311 ? -6.018 -476.968 24.705 1.00 35.32 324 SER A O 1
ATOM 2452 N N . ASN A 1 312 ? -5.727 -479.053 23.934 1.00 31.15 325 ASN A N 1
ATOM 2453 C CA . ASN A 1 312 ? -4.277 -479.001 24.106 1.00 34.72 325 ASN A CA 1
ATOM 2454 C C . ASN A 1 312 ? -3.568 -479.813 23.036 1.00 31.79 325 ASN A C 1
ATOM 2455 O O . ASN A 1 312 ? -4.129 -480.776 22.522 1.00 29.41 325 ASN A O 1
ATOM 2460 N N . ILE A 1 313 ? -2.336 -479.413 22.704 1.00 32.48 326 ILE A N 1
ATOM 2461 C CA . ILE A 1 313 ? -1.482 -480.205 21.832 1.00 31.96 326 ILE A CA 1
ATOM 2462 C C . ILE A 1 313 ? -0.080 -480.236 22.422 1.00 30.54 326 ILE A C 1
ATOM 2463 O O . ILE A 1 313 ? 0.589 -479.220 22.500 1.00 30.05 326 ILE A O 1
ATOM 2468 N N . VAL A 1 314 ? 0.352 -481.408 22.844 1.00 28.92 327 VAL A N 1
ATOM 2469 C CA . VAL A 1 314 ? 1.560 -481.511 23.630 1.00 29.29 327 VAL A CA 1
ATOM 2470 C C . VAL A 1 314 ? 2.525 -482.500 23.003 1.00 28.62 327 VAL A C 1
ATOM 2471 O O . VAL A 1 314 ? 2.209 -483.684 22.845 1.00 33.65 327 VAL A O 1
ATOM 2475 N N . GLN A 1 315 ? 3.675 -481.991 22.590 1.00 27.38 328 GLN A N 1
ATOM 2476 C CA . GLN A 1 315 ? 4.754 -482.855 22.117 1.00 30.47 328 GLN A CA 1
ATOM 2477 C C . GLN A 1 315 ? 5.835 -482.996 23.164 1.00 29.88 328 GLN A C 1
ATOM 2478 O O . GLN A 1 315 ? 6.249 -482.021 23.774 1.00 34.31 328 GLN A O 1
ATOM 2484 N N . LYS A 1 316 ? 6.308 -484.213 23.358 1.00 28.35 329 LYS A N 1
ATOM 2485 C CA . LYS A 1 316 ? 7.482 -484.423 24.185 1.00 30.44 329 LYS A CA 1
ATOM 2486 C C . LYS A 1 316 ? 8.421 -485.364 23.481 1.00 29.33 329 LYS A C 1
ATOM 2487 O O . LYS A 1 316 ? 7.992 -486.368 22.917 1.00 31.44 329 LYS A O 1
ATOM 2493 N N . SER A 1 317 ? 9.705 -485.022 23.503 1.00 29.46 330 SER A N 1
ATOM 2494 C CA . SER A 1 317 ? 10.720 -485.805 22.806 1.00 33.41 330 SER A CA 1
ATOM 2495 C C . SER A 1 317 ? 12.072 -485.607 23.475 1.00 32.63 330 SER A C 1
ATOM 2496 O O . SER A 1 317 ? 12.267 -484.654 24.228 1.00 31.63 330 SER A O 1
ATOM 2499 N N . PHE A 1 318 ? 12.995 -486.525 23.206 1.00 31.13 331 PHE A N 1
ATOM 2500 C CA . PHE A 1 318 ? 14.375 -486.381 23.644 1.00 34.59 331 PHE A CA 1
ATOM 2501 C C . PHE A 1 318 ? 15.323 -486.926 22.594 1.00 34.56 331 PHE A C 1
ATOM 2502 O O . PHE A 1 318 ? 14.923 -487.662 21.679 1.00 34.74 331 PHE A O 1
ATOM 2510 N N . ILE A 1 319 ? 16.579 -486.535 22.733 1.00 31.22 332 ILE A N 1
ATOM 2511 C CA . ILE A 1 319 ? 17.657 -487.050 21.911 1.00 33.95 332 ILE A CA 1
ATOM 2512 C C . ILE A 1 319 ? 18.873 -487.228 22.808 1.00 39.61 332 ILE A C 1
ATOM 2513 O O . ILE A 1 319 ? 19.126 -486.428 23.724 1.00 34.39 332 ILE A O 1
ATOM 2518 N N . ASP A 1 320 ? 19.601 -488.303 22.568 1.00 34.74 333 ASP A N 1
ATOM 2519 C CA . ASP A 1 320 ? 20.751 -488.611 23.388 1.00 41.58 333 ASP A CA 1
ATOM 2520 C C . ASP A 1 320 ? 21.879 -488.982 22.439 1.00 38.97 333 ASP A C 1
ATOM 2521 O O . ASP A 1 320 ? 21.856 -490.040 21.807 1.00 36.96 333 ASP A O 1
ATOM 2526 N N . VAL A 1 321 ? 22.846 -488.081 22.301 1.00 37.62 334 VAL A N 1
ATOM 2527 C CA . VAL A 1 321 ? 23.865 -488.237 21.275 1.00 34.24 334 VAL A CA 1
ATOM 2528 C C . VAL A 1 321 ? 25.161 -488.703 21.895 1.00 39.86 334 VAL A C 1
ATOM 2529 O O . VAL A 1 321 ? 25.693 -488.059 22.790 1.00 38.66 334 VAL A O 1
ATOM 2533 N N . SER A 1 322 ? 25.656 -489.835 21.410 1.00 42.47 335 SER A N 1
ATOM 2534 C CA . SER A 1 322 ? 26.846 -490.455 21.974 1.00 43.30 335 SER A CA 1
ATOM 2535 C C . SER A 1 322 ? 27.752 -491.025 20.878 1.00 42.43 335 SER A C 1
ATOM 2536 O O . SER A 1 322 ? 27.561 -490.750 19.689 1.00 42.36 335 SER A O 1
ATOM 2539 N N . GLU A 1 323 ? 28.736 -491.825 21.277 1.00 38.75 336 GLU A N 1
ATOM 2540 C CA . GLU A 1 323 ? 29.735 -492.316 20.323 1.00 44.57 336 GLU A CA 1
ATOM 2541 C C . GLU A 1 323 ? 29.188 -493.266 19.248 1.00 46.01 336 GLU A C 1
ATOM 2542 O O . GLU A 1 323 ? 29.641 -493.229 18.107 1.00 44.76 336 GLU A O 1
ATOM 2548 N N . GLU A 1 324 ? 28.211 -494.100 19.596 1.00 49.03 337 GLU A N 1
ATOM 2549 C CA . GLU A 1 324 ? 27.644 -495.026 18.609 1.00 48.61 337 GLU A CA 1
ATOM 2550 C C . GLU A 1 324 ? 26.514 -494.434 17.770 1.00 47.74 337 GLU A C 1
ATOM 2551 O O . GLU A 1 324 ? 26.225 -494.926 16.681 1.00 46.60 337 GLU A O 1
ATOM 2557 N N . GLY A 1 325 ? 25.876 -493.384 18.273 1.00 44.48 338 GLY A N 1
ATOM 2558 C CA . GLY A 1 325 ? 24.827 -492.712 17.528 1.00 42.07 338 GLY A CA 1
ATOM 2559 C C . GLY A 1 325 ? 23.863 -492.013 18.462 1.00 43.87 338 GLY A C 1
ATOM 2560 O O . GLY A 1 325 ? 24.278 -491.321 19.390 1.00 43.31 338 GLY A O 1
ATOM 2561 N N . VAL A 1 326 ? 22.567 -492.202 18.230 1.00 43.73 339 VAL A N 1
ATOM 2562 C CA . VAL A 1 326 ? 21.566 -491.541 19.049 1.00 41.81 339 VAL A CA 1
ATOM 2563 C C . VAL A 1 326 ? 20.684 -492.600 19.706 1.00 44.46 339 VAL A C 1
ATOM 2564 O O . VAL A 1 326 ? 20.170 -493.497 19.033 1.00 41.20 339 VAL A O 1
ATOM 2568 N N . GLU A 1 327 ? 20.537 -492.500 21.023 1.00 38.53 340 GLU A N 1
ATOM 2569 C CA . GLU A 1 327 ? 19.822 -493.510 21.795 1.00 48.11 340 GLU A CA 1
ATOM 2570 C C . GLU A 1 327 ? 20.426 -494.886 21.508 1.00 54.63 340 GLU A C 1
ATOM 2571 O O . GLU A 1 327 ? 19.712 -495.882 21.383 1.00 56.58 340 GLU A O 1
ATOM 2577 N N . ALA A 1 328 ? 21.753 -494.925 21.392 1.00 54.78 341 ALA A N 1
ATOM 2578 C CA . ALA A 1 328 ? 22.479 -496.166 21.149 1.00 60.29 341 ALA A CA 1
ATOM 2579 C C . ALA A 1 328 ? 23.260 -496.598 22.388 1.00 70.00 341 ALA A C 1
ATOM 2580 O O . ALA A 1 328 ? 23.987 -495.800 22.983 1.00 71.29 341 ALA A O 1
ATOM 2582 N N . ALA A 1 329 ? 23.105 -497.861 22.772 1.00 75.16 342 ALA A N 1
ATOM 2583 C CA . ALA A 1 329 ? 23.868 -498.425 23.883 1.00 78.97 342 ALA A CA 1
ATOM 2584 C C . ALA A 1 329 ? 25.335 -498.572 23.496 1.00 79.44 342 ALA A C 1
ATOM 2585 O O . ALA A 1 329 ? 25.652 -498.847 22.336 1.00 80.56 342 ALA A O 1
ATOM 2587 N N . ALA A 1 330 ? 26.225 -498.386 24.466 1.00 79.67 343 ALA A N 1
ATOM 2588 C CA . ALA A 1 330 ? 27.658 -498.543 24.233 1.00 84.40 343 ALA A CA 1
ATOM 2589 C C . ALA A 1 330 ? 27.987 -499.945 23.712 1.00 86.75 343 ALA A C 1
ATOM 2590 O O . ALA A 1 330 ? 27.681 -500.945 24.363 1.00 87.21 343 ALA A O 1
ATOM 2592 N N . ALA A 1 331 ? 28.607 -500.015 22.536 1.00 87.04 344 ALA A N 1
ATOM 2593 C CA . ALA A 1 331 ? 28.937 -501.300 21.920 1.00 89.06 344 ALA A CA 1
ATOM 2594 C C . ALA A 1 331 ? 30.392 -501.684 22.169 1.00 88.37 344 ALA A C 1
ATOM 2595 O O . ALA A 1 331 ? 30.818 -501.815 23.314 1.00 87.03 344 ALA A O 1
ATOM 2597 N N . THR A 1 332 ? 31.136 -501.866 21.080 1.00 92.19 345 THR A N 1
ATOM 2598 C CA . THR A 1 332 ? 32.560 -502.191 21.114 1.00 91.84 345 THR A CA 1
ATOM 2599 C C . THR A 1 332 ? 33.072 -502.279 19.684 1.00 100.26 345 THR A C 1
ATOM 2600 O O . THR A 1 332 ? 32.689 -503.187 18.945 1.00 103.24 345 THR A O 1
ATOM 2604 N N . TYR A 1 333 ? 33.933 -501.347 19.285 1.00 101.08 346 TYR A N 1
ATOM 2605 C CA . TYR A 1 333 ? 34.385 -501.315 17.897 1.00 103.59 346 TYR A CA 1
ATOM 2606 C C . TYR A 1 333 ? 35.856 -500.965 17.714 1.00 108.62 346 TYR A C 1
ATOM 2607 O O . TYR A 1 333 ? 36.504 -500.441 18.621 1.00 109.31 346 TYR A O 1
ATOM 2616 N N . ILE A 1 334 ? 36.369 -501.267 16.524 1.00 108.16 347 ILE A N 1
ATOM 2617 C CA . ILE A 1 334 ? 37.746 -500.960 16.166 1.00 110.90 347 ILE A CA 1
ATOM 2618 C C . ILE A 1 334 ? 37.861 -500.823 14.648 1.00 111.90 347 ILE A C 1
ATOM 2619 O O . ILE A 1 334 ? 37.243 -501.584 13.902 1.00 109.98 347 ILE A O 1
ATOM 2624 N N . PRO A 1 335 ? 38.633 -499.828 14.188 1.00 114.03 348 PRO A N 1
ATOM 2625 C CA . PRO A 1 335 ? 38.865 -499.585 12.764 1.00 113.29 348 PRO A CA 1
ATOM 2626 C C . PRO A 1 335 ? 40.269 -500.014 12.340 1.00 114.44 348 PRO A C 1
ATOM 2627 O O . PRO A 1 335 ? 40.949 -500.721 13.086 1.00 114.51 348 PRO A O 1
ATOM 2631 N N . VAL A 1 336 ? 40.693 -499.587 11.154 1.00 113.63 349 VAL A N 1
ATOM 2632 C CA . VAL A 1 336 ? 42.041 -499.872 10.673 1.00 109.83 349 VAL A CA 1
ATOM 2633 C C . VAL A 1 336 ? 42.999 -498.743 11.031 1.00 110.80 349 VAL A C 1
ATOM 2634 O O . VAL A 1 336 ? 43.657 -498.782 12.071 1.00 110.79 349 VAL A O 1
ATOM 2638 N N . SER A 1 346 ? 45.765 -482.306 5.490 1.00 58.34 359 SER A N 1
ATOM 2639 C CA . SER A 1 346 ? 45.413 -481.070 6.188 1.00 63.85 359 SER A CA 1
ATOM 2640 C C . SER A 1 346 ? 43.891 -480.829 6.158 1.00 58.51 359 SER A C 1
ATOM 2641 O O . SER A 1 346 ? 43.415 -479.907 5.494 1.00 58.05 359 SER A O 1
ATOM 2644 N N . PRO A 1 347 ? 43.127 -481.661 6.886 1.00 56.37 360 PRO A N 1
ATOM 2645 C CA . PRO A 1 347 ? 41.653 -481.711 6.822 1.00 52.66 360 PRO A CA 1
ATOM 2646 C C . PRO A 1 347 ? 40.935 -480.406 7.173 1.00 49.85 360 PRO A C 1
ATOM 2647 O O . PRO A 1 347 ? 41.426 -479.629 7.993 1.00 51.70 360 PRO A O 1
ATOM 2651 N N . LYS A 1 348 ? 39.776 -480.180 6.555 1.00 49.53 361 LYS A N 1
ATOM 2652 C CA . LYS A 1 348 ? 38.851 -479.161 7.030 1.00 49.41 361 LYS A CA 1
ATOM 2653 C C . LYS A 1 348 ? 38.587 -479.402 8.519 1.00 48.23 361 LYS A C 1
ATOM 2654 O O . LYS A 1 348 ? 38.563 -480.548 8.978 1.00 44.32 361 LYS A O 1
ATOM 2660 N N . GLN A 1 349 ? 38.397 -478.320 9.266 1.00 46.94 362 GLN A N 1
ATOM 2661 C CA . GLN A 1 349 ? 38.091 -478.409 10.690 1.00 45.50 362 GLN A CA 1
ATOM 2662 C C . GLN A 1 349 ? 36.605 -478.136 10.984 1.00 46.33 362 GLN A C 1
ATOM 2663 O O . GLN A 1 349 ? 36.052 -477.106 10.586 1.00 41.17 362 GLN A O 1
ATOM 2669 N N . PHE A 1 350 ? 35.962 -479.060 11.682 1.00 41.42 363 PHE A N 1
ATOM 2670 C CA . PHE A 1 350 ? 34.590 -478.831 12.136 1.00 35.66 363 PHE A CA 1
ATOM 2671 C C . PHE A 1 350 ? 34.534 -479.085 13.633 1.00 39.76 363 PHE A C 1
ATOM 2672 O O . PHE A 1 350 ? 34.209 -480.182 14.088 1.00 37.97 363 PHE A O 1
ATOM 2680 N N . ILE A 1 351 ? 34.885 -478.052 14.388 1.00 38.79 364 ILE A N 1
ATOM 2681 C CA . ILE A 1 351 ? 34.972 -478.139 15.836 1.00 38.04 364 ILE A CA 1
ATOM 2682 C C . ILE A 1 351 ? 33.757 -477.471 16.439 1.00 37.98 364 ILE A C 1
ATOM 2683 O O . ILE A 1 351 ? 33.616 -476.243 16.409 1.00 38.22 364 ILE A O 1
ATOM 2688 N N . VAL A 1 352 ? 32.858 -478.301 16.961 1.00 35.94 365 VAL A N 1
ATOM 2689 C CA . VAL A 1 352 ? 31.600 -477.825 17.508 1.00 36.52 365 VAL A CA 1
ATOM 2690 C C . VAL A 1 352 ? 31.791 -477.476 18.981 1.00 40.30 365 VAL A C 1
ATOM 2691 O O . VAL A 1 352 ? 31.582 -478.307 19.863 1.00 39.43 365 VAL A O 1
ATOM 2695 N N . ASP A 1 353 ? 32.182 -476.231 19.239 1.00 44.40 366 ASP A N 1
ATOM 2696 C CA . ASP A 1 353 ? 32.677 -475.834 20.557 1.00 42.28 366 ASP A CA 1
ATOM 2697 C C . ASP A 1 353 ? 32.052 -474.526 20.981 1.00 44.18 366 ASP A C 1
ATOM 2698 O O . ASP A 1 353 ? 32.593 -473.800 21.813 1.00 41.07 366 ASP A O 1
ATOM 2703 N N . HIS A 1 354 ? 30.908 -474.236 20.371 1.00 43.88 367 HIS A N 1
ATOM 2704 C CA . HIS A 1 354 ? 30.049 -473.116 20.727 1.00 42.89 367 HIS A CA 1
ATOM 2705 C C . HIS A 1 354 ? 28.643 -473.471 20.214 1.00 40.23 367 HIS A C 1
ATOM 2706 O O . HIS A 1 354 ? 28.490 -474.468 19.512 1.00 39.26 367 HIS A O 1
ATOM 2713 N N . PRO A 1 355 ? 27.627 -472.678 20.581 1.00 38.25 368 PRO A N 1
ATOM 2714 C CA . PRO A 1 355 ? 26.218 -473.015 20.304 1.00 39.69 368 PRO A CA 1
ATOM 2715 C C . PRO A 1 355 ? 25.899 -473.243 18.826 1.00 39.30 368 PRO A C 1
ATOM 2716 O O . PRO A 1 355 ? 26.408 -472.535 17.957 1.00 43.07 368 PRO A O 1
ATOM 2720 N N . PHE A 1 356 ? 25.060 -474.237 18.556 1.00 37.16 369 PHE A N 1
ATOM 2721 C CA . PHE A 1 356 ? 24.779 -474.665 17.192 1.00 36.06 369 PHE A CA 1
ATOM 2722 C C . PHE A 1 356 ? 23.334 -475.143 17.023 1.00 37.15 369 PHE A C 1
ATOM 2723 O O . PHE A 1 356 ? 22.679 -475.502 17.991 1.00 33.03 369 PHE A O 1
ATOM 2731 N N . ILE A 1 357 ? 22.872 -475.151 15.775 1.00 31.42 370 ILE A N 1
ATOM 2732 C CA . ILE A 1 357 ? 21.599 -475.744 15.397 1.00 33.93 370 ILE A CA 1
ATOM 2733 C C . ILE A 1 357 ? 21.905 -477.127 14.829 1.00 30.67 370 ILE A C 1
ATOM 2734 O O . ILE A 1 357 ? 22.960 -477.331 14.240 1.00 33.14 370 ILE A O 1
ATOM 2739 N N . PHE A 1 358 ? 20.996 -478.079 15.014 1.00 31.52 371 PHE A N 1
ATOM 2740 C CA . PHE A 1 358 ? 21.131 -479.394 14.401 1.00 31.94 371 PHE A CA 1
ATOM 2741 C C . PHE A 1 358 ? 19.777 -479.874 13.900 1.00 32.65 371 PHE A C 1
ATOM 2742 O O . PHE A 1 358 ? 18.731 -479.391 14.336 1.00 31.60 371 PHE A O 1
ATOM 2750 N N . TYR A 1 359 ? 19.799 -480.836 12.987 1.00 33.04 372 TYR A N 1
ATOM 2751 C CA . TYR A 1 359 ? 18.560 -481.441 12.541 1.00 35.24 372 TYR A CA 1
ATOM 2752 C C . TYR A 1 359 ? 18.797 -482.815 11.957 1.00 34.83 372 TYR A C 1
ATOM 2753 O O . TYR A 1 359 ? 19.836 -483.076 11.354 1.00 33.22 372 TYR A O 1
ATOM 2762 N N . ILE A 1 360 ? 17.826 -483.696 12.167 1.00 34.73 373 ILE A N 1
ATOM 2763 C CA . ILE A 1 360 ? 17.904 -485.056 11.673 1.00 33.62 373 ILE A CA 1
ATOM 2764 C C . ILE A 1 360 ? 17.031 -485.159 10.420 1.00 35.68 373 ILE A C 1
ATOM 2765 O O . ILE A 1 360 ? 15.863 -484.747 10.436 1.00 33.87 373 ILE A O 1
ATOM 2770 N N . LYS A 1 361 ? 17.602 -485.691 9.341 1.00 35.28 374 LYS A N 1
ATOM 2771 C CA . LYS A 1 361 ? 16.863 -485.903 8.089 1.00 36.73 374 LYS A CA 1
ATOM 2772 C C . LYS A 1 361 ? 16.767 -487.372 7.774 1.00 41.28 374 LYS A C 1
ATOM 2773 O O . LYS A 1 361 ? 17.697 -488.136 8.033 1.00 39.32 374 LYS A O 1
ATOM 2779 N N . VAL A 1 362 ? 15.639 -487.766 7.195 1.00 43.16 375 VAL A N 1
ATOM 2780 C CA . VAL A 1 362 ? 15.517 -489.089 6.620 1.00 43.11 375 VAL A CA 1
ATOM 2781 C C . VAL A 1 362 ? 14.962 -488.949 5.209 1.00 49.63 375 VAL A C 1
ATOM 2782 O O . VAL A 1 362 ? 13.857 -488.439 5.014 1.00 43.09 375 VAL A O 1
ATOM 2786 N N . LYS A 1 363 ? 15.751 -489.369 4.225 1.00 47.04 376 LYS A N 1
ATOM 2787 C CA . LYS A 1 363 ? 15.309 -489.342 2.838 1.00 48.66 376 LYS A CA 1
ATOM 2788 C C . LYS A 1 363 ? 14.872 -487.939 2.437 1.00 46.84 376 LYS A C 1
ATOM 2789 O O . LYS A 1 363 ? 13.784 -487.744 1.874 1.00 48.50 376 LYS A O 1
ATOM 2795 N N . GLY A 1 364 ? 15.725 -486.964 2.746 1.00 50.26 377 GLY A N 1
ATOM 2796 C CA . GLY A 1 364 ? 15.488 -485.572 2.396 1.00 48.48 377 GLY A CA 1
ATOM 2797 C C . GLY A 1 364 ? 14.476 -484.876 3.299 1.00 47.22 377 GLY A C 1
ATOM 2798 O O . GLY A 1 364 ? 14.267 -483.666 3.206 1.00 50.65 377 GLY A O 1
ATOM 2799 N N . MET A 1 365 ? 13.844 -485.628 4.186 1.00 42.73 378 MET A N 1
ATOM 2800 C CA . MET A 1 365 ? 12.870 -485.004 5.074 1.00 43.92 378 MET A CA 1
ATOM 2801 C C . MET A 1 365 ? 13.391 -484.774 6.495 1.00 39.23 378 MET A C 1
ATOM 2802 O O . MET A 1 365 ? 13.874 -485.699 7.150 1.00 36.46 378 MET A O 1
ATOM 2807 N N . ILE A 1 366 ? 13.278 -483.534 6.959 1.00 37.98 379 ILE A N 1
ATOM 2808 C CA . ILE A 1 366 ? 13.616 -483.194 8.342 1.00 34.82 379 ILE A CA 1
ATOM 2809 C C . ILE A 1 366 ? 12.646 -483.824 9.350 1.00 34.63 379 ILE A C 1
ATOM 2810 O O . ILE A 1 366 ? 11.441 -483.594 9.295 1.00 36.27 379 ILE A O 1
ATOM 2815 N N . LEU A 1 367 ? 13.189 -484.622 10.265 1.00 34.88 380 LEU A N 1
ATOM 2816 C CA . LEU A 1 367 ? 12.422 -485.304 11.300 1.00 33.10 380 LEU A CA 1
ATOM 2817 C C . LEU A 1 367 ? 12.456 -484.587 12.657 1.00 34.61 380 LEU A C 1
ATOM 2818 O O . LEU A 1 367 ? 11.464 -484.554 13.381 1.00 32.29 380 LEU A O 1
ATOM 2823 N N . PHE A 1 368 ? 13.615 -484.036 12.991 1.00 33.16 381 PHE A N 1
ATOM 2824 C CA . PHE A 1 368 ? 13.832 -483.346 14.256 1.00 35.93 381 PHE A CA 1
ATOM 2825 C C . PHE A 1 368 ? 14.712 -482.139 13.991 1.00 33.98 381 PHE A C 1
ATOM 2826 O O . PHE A 1 368 ? 15.555 -482.171 13.103 1.00 32.65 381 PHE A O 1
ATOM 2834 N N . ALA A 1 369 ? 14.504 -481.074 14.753 1.00 32.18 382 ALA A N 1
ATOM 2835 C CA . ALA A 1 369 ? 15.381 -479.923 14.700 1.00 31.84 382 ALA A CA 1
ATOM 2836 C C . ALA A 1 369 ? 15.542 -479.369 16.116 1.00 29.21 382 ALA A C 1
ATOM 2837 O O . ALA A 1 369 ? 14.703 -479.605 16.975 1.00 30.06 382 ALA A O 1
ATOM 2839 N N . GLY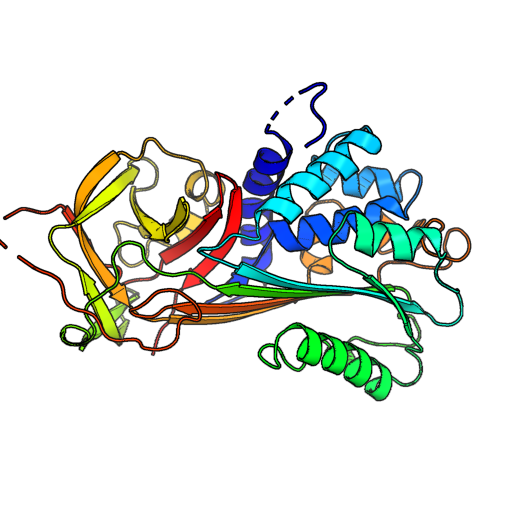 A 1 370 ? 16.627 -478.658 16.363 1.00 29.60 383 GLY A N 1
ATOM 2840 C CA . GLY A 1 370 ? 16.834 -478.104 17.686 1.00 30.04 383 GLY A CA 1
ATOM 2841 C C . GLY A 1 370 ? 18.140 -477.350 17.783 1.00 33.41 383 GLY A C 1
ATOM 2842 O O . GLY A 1 370 ? 18.796 -477.056 16.785 1.00 31.74 383 GLY A O 1
ATOM 2843 N N . ARG A 1 371 ? 18.513 -477.029 19.011 1.00 28.99 384 ARG A N 1
ATOM 2844 C CA . ARG A 1 371 ? 19.700 -476.253 19.229 1.00 34.61 384 ARG A CA 1
ATOM 2845 C C . ARG A 1 371 ? 20.300 -476.621 20.569 1.00 32.99 384 ARG A C 1
ATOM 2846 O O . ARG A 1 371 ? 19.615 -477.144 21.465 1.00 26.64 384 ARG A O 1
ATOM 2854 N N . VAL A 1 372 ? 21.602 -476.377 20.674 1.00 31.61 385 VAL A N 1
ATOM 2855 C CA . VAL A 1 372 ? 22.331 -476.506 21.914 1.00 33.10 385 VAL A CA 1
ATOM 2856 C C . VAL A 1 372 ? 23.027 -475.167 22.140 1.00 36.95 385 VAL A C 1
ATOM 2857 O O . VAL A 1 372 ? 23.780 -474.708 21.277 1.00 37.36 385 VAL A O 1
ATOM 2861 N N . THR A 1 373 ? 22.746 -474.531 23.271 1.00 40.41 386 THR A N 1
ATOM 2862 C CA . THR A 1 373 ? 23.400 -473.282 23.635 1.00 41.18 386 THR A CA 1
ATOM 2863 C C . THR A 1 373 ? 24.152 -473.482 24.940 1.00 43.42 386 THR A C 1
ATOM 2864 O O . THR A 1 373 ? 24.905 -472.606 25.369 1.00 43.15 386 THR A O 1
ATOM 2868 N N . THR A 1 374 ? 23.939 -474.632 25.572 1.00 40.34 387 THR A N 1
ATOM 2869 C CA . THR A 1 374 ? 24.519 -474.892 26.882 1.00 44.36 387 THR A CA 1
ATOM 2870 C C . THR A 1 374 ? 24.771 -476.383 27.100 1.00 46.27 387 THR A C 1
ATOM 2871 O O . THR A 1 374 ? 23.971 -477.222 26.690 1.00 38.19 387 THR A O 1
ATOM 2875 N N . LEU A 1 375 ? 25.892 -476.697 27.745 1.00 44.84 388 LEU A N 1
ATOM 2876 C CA . LEU A 1 375 ? 26.294 -478.071 28.028 1.00 39.35 388 LEU A CA 1
ATOM 2877 C C . LEU A 1 375 ? 26.915 -478.062 29.407 1.00 49.66 388 LEU A C 1
ATOM 2878 O O . LEU A 1 375 ? 27.290 -477.003 29.899 1.00 50.84 388 LEU A O 1
ATOM 2883 N N . ASN A 1 376 ? 27.047 -479.232 30.025 1.00 52.94 389 ASN A N 1
ATOM 2884 C CA . ASN A 1 376 ? 27.751 -479.334 31.310 1.00 54.12 389 ASN A CA 1
ATOM 2885 C C . ASN A 1 376 ? 28.690 -480.544 31.370 1.00 59.10 389 ASN A C 1
ATOM 2886 O O . ASN A 1 376 ? 29.523 -480.691 32.271 1.00 58.88 389 ASN A O 1
#

Foldseek 3Di:
DDPPPVCLLVLLLLQVLLLQLLQCVVDPFWDKDFSPLLLLLLLLLLVLFDDPQSVQNCVLSVHDDDPVCRQVVQQVVVVPCDDPFKHKFKAKEKEFAQVWDWDPVSQVSCVNGRVYGYYYDHCDPLVVRQVVSQVSVCVRVVNPDGSQDDSVLGDPQAGIEIEIEIEMTFFFPAFFDCVQWFWDWFPLDDVDIGTATKTKDFFFWWFKDQDPVLQWIKTWTDTPPAKTKIKTGHPDQNSPVVCSVVVSVSSDDDPTGTFTEMEIGGWDKHKDKDWVVSSVVVSGNDCQADQQTGSVSTTDGGRSGHHSTYMYIYMWTQDRGGTPDDDDDDDDDVGHYHYNRAKIKMFMDHPSHTGMIIIGSDDD

Radius of gyration: 21.12 Å; Cα contacts (8 Å, |Δi|>4): 803; chains: 1; bounding box: 67×38×47 Å

Secondary structure (DSSP, 8-state):
------HHHHHHHHHHHHHHHHHHHH--S-EEE-HHHHHHHHHHHHHT--HHHHHHHHHHTT--S-HHHHHHHHHHHHHHTB-SS-EEEEEEEEEEETTSPPPHHHHHHHHHTTS-EEEEE--SSHHHHHHHHHHHHHHHTTT-S---S-GGG--TT--EEEEEEEEEEEEBSS---GGG-EEEEEESSSS-EEEEEEEEEEEEEEEEEEETTTTEEEEEEEBTTS-EEEEEEESSTT-HHHHHHTHHHHHS----EEEEEEEEEE-EEEEEEEEHHHHHHHHT--GGGSTT---TTTSSSTTS--EEEEEEEEEEEE-SSEES----------PEEEE--S-EEEEEEETTEEEEEEEE----

Organism: Tenebrio molitor (NCBI:txid7067)

B-factor: mean 48.69, std 13.04, range [25.42, 114.89]

Nearest PDB structures (foldseek):
  3ozq-assembly1_A  TM=1.003E+00  e=3.937E-82  Tenebrio molitor
  1k9o-assembly1_I  TM=9.223E-01  e=6.608E-40  Manduca sexta
  1sek-assembly1_A-2  TM=9.108E-01  e=8.876E-40  Manduca sexta
  3f5n-assembly1_A  TM=8.929E-01  e=3.048E-36  Homo sapiens
  4p0o-assembly1_A  TM=8.794E-01  e=1.898E-35  Drosophila melanogaster

Sequence (364 aa):
GHMEDQEFPNAVNSFTPSVYKEVLKTEKANFLVSPFSAATLLALAQSGCRGDTAEEIRQVLHFVGDREKAEGAVKEVLSKLTNEEYTLHTANKIYVKTNFSVREEFQKIAVEVYGAQSENVDFSEKNDAAKLMNAWVEEQTQHKIQNLVDPEILNNLTRVVLINALYFNAKWLVPFPPFHTRKSDFHKSAKEVVQVDTMYLDEQYFNYYECHHLDAKLLELPFKGGASLTIVLSNQIEGLVSLESKIKRSFLPHNLTKQLVNVALPKFKIESTVDFKKVLKKLGVKKAFGDEADLSGIAGEKGDLVISNIVQKSFIDVSEEGVEAAAATYIPVSPKQFIVDHPFIFYIKVKGMILFAGRVTTLN